Protein AF-0000000079724036 (afdb_homodimer)

Structure (mmCIF, N/CA/C/O backbone):
data_AF-0000000079724036-model_v1
#
loop_
_entity.id
_entity.type
_entity.pdbx_description
1 polymer 'DinB family protein'
#
loop_
_atom_site.group_PDB
_atom_site.id
_atom_site.type_symbol
_atom_site.label_atom_id
_atom_site.label_alt_id
_atom_site.label_comp_id
_atom_site.label_asym_id
_atom_site.label_entity_id
_atom_site.label_seq_id
_atom_site.pdbx_PDB_ins_code
_atom_site.Cartn_x
_atom_site.Cartn_y
_atom_site.Cartn_z
_atom_site.occupancy
_atom_site.B_iso_or_equiv
_atom_site.auth_seq_id
_atom_site.auth_comp_id
_atom_site.auth_asym_id
_atom_site.auth_atom_id
_atom_site.pdbx_PDB_model_num
ATOM 1 N N . MET A 1 1 ? 8.195 -5.77 -20.641 1 66 1 MET A N 1
ATOM 2 C CA . MET A 1 1 ? 6.816 -5.941 -20.188 1 66 1 MET A CA 1
ATOM 3 C C . MET A 1 1 ? 6.211 -4.605 -19.766 1 66 1 MET A C 1
ATOM 5 O O . MET A 1 1 ? 6.934 -3.691 -19.375 1 66 1 MET A O 1
ATOM 9 N N . LYS A 1 2 ? 4.926 -4.297 -20.031 1 85.06 2 LYS A N 1
ATOM 10 C CA . LYS A 1 2 ? 4.258 -3.008 -19.859 1 85.06 2 LYS A CA 1
ATOM 11 C C . LYS A 1 2 ? 4.246 -2.594 -18.391 1 85.06 2 LYS A C 1
ATOM 13 O O . LYS A 1 2 ? 4.391 -1.411 -18.062 1 85.06 2 LYS A O 1
ATOM 18 N N . ILE A 1 3 ? 4.371 -3.619 -17.453 1 92.06 3 ILE A N 1
ATOM 19 C CA . ILE A 1 3 ? 4.32 -3.268 -16.031 1 92.06 3 ILE A CA 1
ATOM 20 C C . ILE A 1 3 ? 5.656 -2.668 -15.602 1 92.06 3 ILE A C 1
ATOM 22 O O . ILE A 1 3 ? 5.691 -1.707 -14.828 1 92.06 3 ILE A O 1
ATOM 26 N N . ASN A 1 4 ? 6.766 -3.236 -16.141 1 94.56 4 ASN A N 1
ATOM 27 C CA . ASN A 1 4 ? 8.078 -2.666 -15.859 1 94.56 4 ASN A CA 1
ATOM 28 C C . ASN A 1 4 ? 8.141 -1.188 -16.234 1 94.56 4 ASN A C 1
ATOM 30 O O . ASN A 1 4 ? 8.695 -0.375 -15.5 1 94.56 4 ASN A O 1
ATOM 34 N N . HIS A 1 5 ? 7.531 -0.938 -17.281 1 92.94 5 HIS A N 1
ATOM 35 C CA . HIS A 1 5 ? 7.555 0.434 -17.781 1 92.94 5 HIS A CA 1
ATOM 36 C C . HIS A 1 5 ? 6.793 1.371 -16.859 1 92.94 5 HIS A C 1
ATOM 38 O O . HIS A 1 5 ? 7.18 2.529 -16.672 1 92.94 5 HIS A O 1
ATOM 44 N N . GLN A 1 6 ? 5.699 0.901 -16.281 1 93.44 6 GLN A N 1
ATOM 45 C CA . GLN A 1 6 ? 4.941 1.717 -15.336 1 93.44 6 GLN A CA 1
ATOM 46 C C . GLN A 1 6 ? 5.762 2.002 -14.078 1 93.44 6 GLN A C 1
ATOM 48 O O . GLN A 1 6 ? 5.746 3.123 -13.562 1 93.44 6 GLN A O 1
ATOM 53 N N . ILE A 1 7 ? 6.488 0.993 -13.594 1 96.06 7 ILE A N 1
ATOM 54 C CA . ILE A 1 7 ? 7.332 1.174 -12.414 1 96.06 7 ILE A CA 1
ATOM 55 C C . ILE A 1 7 ? 8.453 2.166 -12.727 1 96.06 7 ILE A C 1
ATOM 57 O O . ILE A 1 7 ? 8.727 3.072 -11.938 1 96.06 7 ILE A O 1
ATOM 61 N N . ILE A 1 8 ? 9.031 2.037 -13.891 1 96.88 8 ILE A N 1
ATOM 62 C CA . ILE A 1 8 ? 10.117 2.912 -14.32 1 96.88 8 ILE A CA 1
ATOM 63 C C . ILE A 1 8 ? 9.617 4.352 -14.422 1 96.88 8 ILE A C 1
ATOM 65 O O . ILE A 1 8 ? 10.297 5.285 -13.984 1 96.88 8 ILE A O 1
ATOM 69 N N . SER A 1 9 ? 8.422 4.527 -14.977 1 94.25 9 SER A N 1
ATOM 70 C CA . SER A 1 9 ? 7.836 5.859 -15.07 1 94.25 9 SER A CA 1
ATOM 71 C C . SER A 1 9 ? 7.668 6.488 -13.695 1 94.25 9 SER A C 1
ATOM 73 O O . SER A 1 9 ? 7.965 7.672 -13.5 1 94.25 9 SER A O 1
ATOM 75 N N . GLN A 1 10 ? 7.199 5.688 -12.742 1 93.88 10 GLN A N 1
ATOM 76 C CA . GLN A 1 10 ? 7.035 6.176 -11.383 1 93.88 10 GLN A CA 1
ATOM 77 C C . GLN A 1 10 ? 8.383 6.527 -10.758 1 93.88 10 GLN A C 1
ATOM 79 O O . GLN A 1 10 ? 8.508 7.527 -10.047 1 93.88 10 GLN A O 1
ATOM 84 N N . LEU A 1 11 ? 9.406 5.715 -11.039 1 96.81 11 LEU A N 1
ATOM 85 C CA . LEU A 1 11 ? 10.75 5.98 -10.531 1 96.81 11 LEU A CA 1
ATOM 86 C C . LEU A 1 11 ? 11.297 7.285 -11.094 1 96.81 11 LEU A C 1
ATOM 88 O O . LEU A 1 11 ? 11.93 8.062 -10.375 1 96.81 11 LEU A O 1
ATOM 92 N N . ARG A 1 12 ? 11.047 7.535 -12.289 1 95.75 12 ARG A N 1
ATOM 93 C CA . ARG A 1 12 ? 11.523 8.758 -12.938 1 95.75 12 ARG A CA 1
ATOM 94 C C . ARG A 1 12 ? 10.867 9.992 -12.32 1 95.75 12 ARG A C 1
ATOM 96 O O . ARG A 1 12 ? 11.539 10.984 -12.055 1 95.75 12 ARG A O 1
ATOM 103 N N . VAL A 1 13 ? 9.547 9.906 -12.141 1 94.44 13 VAL A N 1
ATOM 104 C CA . VAL A 1 13 ? 8.828 11.008 -11.5 1 94.44 13 VAL A CA 1
ATOM 105 C C . VAL A 1 13 ? 9.391 11.242 -10.102 1 94.44 13 VAL A C 1
ATOM 107 O O . VAL A 1 13 ? 9.656 12.391 -9.719 1 94.44 13 VAL A O 1
ATOM 110 N N . LEU A 1 14 ? 9.617 10.148 -9.375 1 96 14 LEU A N 1
ATOM 111 C CA . LEU A 1 14 ? 10.195 10.25 -8.039 1 96 14 LEU A CA 1
ATOM 112 C C . LEU A 1 14 ? 11.578 10.891 -8.094 1 96 14 LEU A C 1
ATOM 114 O O . LEU A 1 14 ? 11.898 11.75 -7.266 1 96 14 LEU A O 1
ATOM 118 N N 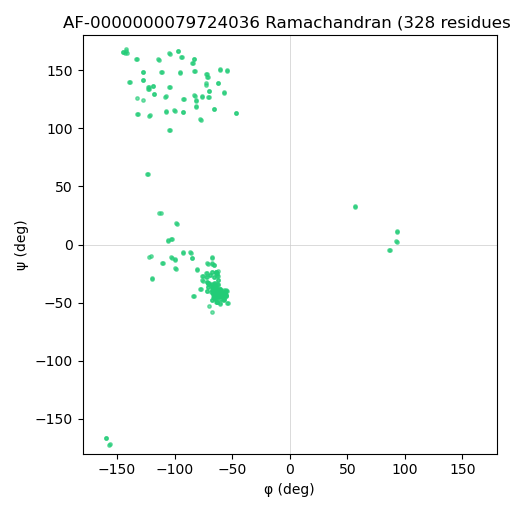. GLY A 1 15 ? 12.391 10.453 -9.062 1 96.31 15 GLY A N 1
ATOM 119 C CA . GLY A 1 15 ? 13.703 11.047 -9.242 1 96.31 15 GLY A CA 1
ATOM 120 C C . GLY A 1 15 ? 13.656 12.547 -9.461 1 96.31 15 GLY A C 1
ATOM 121 O O . GLY A 1 15 ? 14.477 13.281 -8.906 1 96.31 15 GLY A O 1
ATOM 122 N N . THR A 1 16 ? 12.734 13.016 -10.234 1 95 16 THR A N 1
ATOM 123 C CA . THR A 1 16 ? 12.57 14.438 -10.508 1 95 16 THR A CA 1
ATOM 124 C C . THR A 1 16 ? 12.195 15.195 -9.234 1 95 16 THR A C 1
ATOM 126 O O . THR A 1 16 ? 12.742 16.266 -8.945 1 95 16 THR A O 1
ATOM 129 N N . ILE A 1 17 ? 11.32 14.656 -8.516 1 94.44 17 ILE A N 1
ATOM 130 C CA . ILE A 1 17 ? 10.875 15.273 -7.27 1 94.44 17 ILE A CA 1
ATOM 131 C C . ILE A 1 17 ? 12.039 15.352 -6.285 1 94.44 17 ILE A C 1
ATOM 133 O O . ILE A 1 17 ? 12.266 16.391 -5.664 1 94.44 17 ILE A O 1
ATOM 137 N N . LEU A 1 18 ? 12.789 14.258 -6.176 1 96.25 18 LEU A N 1
ATOM 138 C CA . LEU A 1 18 ? 13.93 14.219 -5.258 1 96.25 18 LEU A CA 1
ATOM 139 C C . LEU A 1 18 ? 14.977 15.25 -5.656 1 96.25 18 LEU A C 1
ATOM 141 O O . LEU A 1 18 ? 15.68 15.789 -4.797 1 96.25 18 LEU A O 1
ATOM 145 N N . GLY A 1 19 ? 15.047 15.5 -6.914 1 95.62 19 GLY A N 1
ATOM 146 C CA . GLY A 1 19 ? 16 16.484 -7.406 1 95.62 19 GLY A CA 1
ATOM 147 C C . GLY A 1 19 ? 15.695 17.891 -6.938 1 95.62 19 GLY A C 1
ATOM 148 O O . GLY A 1 19 ? 16.562 18.766 -6.977 1 95.62 19 GLY A O 1
ATOM 149 N N . GLU A 1 20 ? 14.477 18.141 -6.48 1 95 20 GLU A N 1
ATOM 150 C CA . GLU A 1 20 ? 14.047 19.453 -6.02 1 95 20 GLU A CA 1
ATOM 151 C C . GLU A 1 20 ? 14.258 19.609 -4.516 1 95 20 GLU A C 1
ATOM 153 O O . GLU A 1 20 ? 14.094 20.703 -3.969 1 95 20 GLU A O 1
ATOM 158 N N . LEU A 1 21 ? 14.641 18.547 -3.84 1 95.81 21 LEU A N 1
ATOM 159 C CA . LEU A 1 21 ? 14.766 18.547 -2.387 1 95.81 21 LEU A CA 1
ATOM 160 C C . LEU A 1 21 ? 16.203 18.828 -1.967 1 95.81 21 LEU A C 1
ATOM 162 O O . LEU A 1 21 ? 17.141 18.422 -2.664 1 95.81 21 LEU A O 1
ATOM 166 N N . LYS A 1 22 ? 16.328 19.484 -0.836 1 96.31 22 LYS A N 1
ATOM 167 C CA . LYS A 1 22 ? 17.609 19.531 -0.141 1 96.31 22 LYS A CA 1
ATOM 168 C C . LYS A 1 22 ? 17.812 18.297 0.726 1 96.31 22 LYS A C 1
ATOM 170 O O . LYS A 1 22 ? 16.844 17.625 1.104 1 96.31 22 LYS A O 1
ATOM 175 N N . GLU A 1 23 ? 19.047 17.984 0.997 1 97.31 23 GLU A N 1
ATOM 176 C CA . GLU A 1 23 ? 19.391 16.797 1.783 1 97.31 23 GLU A CA 1
ATOM 177 C C . GLU A 1 23 ? 18.672 16.812 3.129 1 97.31 23 GLU A C 1
ATOM 179 O O . GLU A 1 23 ? 18.172 15.773 3.58 1 97.31 23 GLU A O 1
ATOM 184 N N . GLU A 1 24 ? 18.578 18 3.762 1 96.44 24 GLU A N 1
ATOM 185 C CA . GLU A 1 24 ? 17.938 18.125 5.066 1 96.44 24 GLU A CA 1
ATOM 186 C C . GLU A 1 24 ? 16.453 17.766 4.992 1 96.44 24 GLU A C 1
ATOM 188 O O . GLU A 1 24 ? 15.898 17.172 5.922 1 96.44 24 GLU A O 1
ATOM 193 N N . GLU A 1 25 ? 15.812 18.078 3.885 1 95.5 25 GLU A N 1
ATOM 194 C CA . GLU A 1 25 ? 14.391 17.797 3.682 1 95.5 25 GLU A CA 1
ATOM 195 C C . GLU A 1 25 ? 14.156 16.312 3.402 1 95.5 25 GLU A C 1
ATOM 197 O O . GLU A 1 25 ? 13.117 15.766 3.789 1 95.5 25 GLU A O 1
ATOM 202 N N . PHE A 1 26 ? 15.141 15.742 2.785 1 97.31 26 PHE A N 1
ATOM 203 C CA . PHE A 1 26 ? 15.086 14.328 2.436 1 97.31 26 PHE A CA 1
ATOM 204 C C . PHE A 1 26 ? 15.195 13.453 3.682 1 97.31 26 PHE A C 1
ATOM 206 O O . PHE A 1 26 ? 14.492 12.453 3.807 1 97.31 26 PHE A O 1
ATOM 213 N N . VAL A 1 27 ? 16 13.883 4.641 1 97.38 27 VAL A N 1
ATOM 214 C CA . VAL A 1 27 ? 16.328 13.008 5.766 1 97.38 27 VAL A CA 1
ATOM 215 C C . VAL A 1 27 ? 15.477 13.375 6.973 1 97.38 27 VAL A C 1
ATOM 217 O O . VAL A 1 27 ? 15.406 12.617 7.941 1 97.38 27 VAL A O 1
ATOM 220 N N . GLU A 1 28 ? 14.828 14.5 6.922 1 95.06 28 GLU A N 1
ATOM 221 C CA . GLU A 1 28 ? 14.086 14.992 8.078 1 95.06 28 GLU A CA 1
ATOM 222 C C . GLU A 1 28 ? 12.844 14.148 8.344 1 95.06 28 GLU A C 1
ATOM 224 O O . GLU A 1 28 ? 12.055 13.898 7.43 1 95.06 28 GLU A O 1
ATOM 229 N N . LYS A 1 29 ? 12.719 13.68 9.578 1 92.81 29 LYS A N 1
ATOM 230 C CA . LYS A 1 29 ? 11.5 12.992 10 1 92.81 29 LYS A CA 1
ATOM 231 C C . LYS A 1 29 ? 10.344 13.977 10.156 1 92.81 29 LYS A C 1
ATOM 233 O O 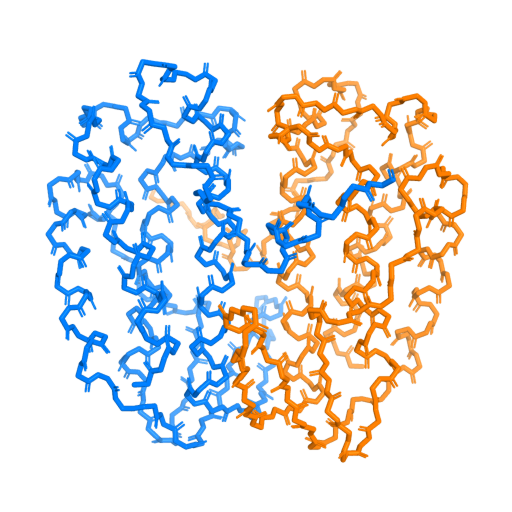. LYS A 1 29 ? 10.547 15.125 10.562 1 92.81 29 LYS A O 1
ATOM 238 N N . ASP A 1 30 ? 9.156 13.445 9.844 1 88.06 30 ASP A N 1
ATOM 239 C CA . ASP A 1 30 ? 8 14.344 9.844 1 88.06 30 ASP A CA 1
ATOM 240 C C . ASP A 1 30 ? 6.777 13.656 10.445 1 88.06 30 ASP A C 1
ATOM 242 O O . ASP A 1 30 ? 6.52 12.484 10.172 1 88.06 30 ASP A O 1
ATOM 246 N N . SER A 1 31 ? 6.023 14.422 11.227 1 80.38 31 SER A N 1
ATOM 247 C CA . SER A 1 31 ? 4.809 13.906 11.844 1 80.38 31 SER A CA 1
ATOM 248 C C . SER A 1 31 ? 3.75 13.578 10.797 1 80.38 31 SER A C 1
ATOM 250 O O . SER A 1 31 ? 2.943 12.672 10.977 1 80.38 31 SER A O 1
ATOM 252 N N . LEU A 1 32 ? 3.791 14.297 9.656 1 84 32 LEU A N 1
ATOM 253 C CA . LEU A 1 32 ? 2.867 14.047 8.555 1 84 32 LEU A CA 1
ATOM 254 C C . LEU A 1 32 ? 3.137 12.688 7.922 1 84 32 LEU A C 1
ATOM 256 O O . LEU A 1 32 ? 2.301 12.164 7.18 1 84 32 LEU A O 1
ATOM 260 N N . LEU A 1 33 ? 4.348 12.125 8.227 1 86 33 LEU A N 1
ATOM 261 C CA . LEU A 1 33 ? 4.719 10.797 7.75 1 86 33 LEU A CA 1
ATOM 262 C C . LEU A 1 33 ? 4.836 9.82 8.914 1 86 33 LEU A C 1
ATOM 264 O O . LEU A 1 33 ? 5.668 8.906 8.883 1 86 33 LEU A O 1
ATOM 268 N N . CYS A 1 34 ? 4.094 10.148 9.93 1 78.62 34 CYS A N 1
ATOM 269 C CA . CYS A 1 34 ? 4.039 9.305 11.125 1 78.62 34 CYS A CA 1
ATOM 270 C C . CYS A 1 34 ? 5.434 9.094 11.703 1 78.62 34 CYS A C 1
ATOM 272 O O . CYS A 1 34 ? 5.773 7.988 12.133 1 78.62 34 CYS A O 1
ATOM 274 N N . GLY A 1 35 ? 6.25 10.086 11.562 1 83.31 35 GLY A N 1
ATOM 275 C CA . GLY A 1 35 ? 7.574 10.047 12.164 1 83.31 35 GLY A CA 1
ATOM 276 C C . GLY A 1 35 ? 8.641 9.5 11.227 1 83.31 35 GLY A C 1
ATOM 277 O O . GLY A 1 35 ? 9.781 9.305 11.633 1 83.31 35 GLY A O 1
ATOM 278 N N . SER A 1 36 ? 8.258 9.211 10.047 1 90.62 36 SER A N 1
ATOM 279 C CA . SER A 1 36 ? 9.234 8.781 9.055 1 90.62 36 SER A CA 1
ATOM 280 C C . SER A 1 36 ? 9.672 9.938 8.164 1 90.62 36 SER A C 1
ATOM 282 O O . SER A 1 36 ? 9.102 11.031 8.227 1 90.62 36 SER A O 1
ATOM 284 N N . SER A 1 37 ? 10.727 9.742 7.434 1 95.12 37 SER A N 1
ATOM 285 C CA . SER A 1 37 ? 11.203 10.734 6.473 1 95.12 37 SER A CA 1
ATOM 286 C C . SER A 1 37 ? 10.867 10.328 5.043 1 95.12 37 SER A C 1
ATOM 288 O O . SER A 1 37 ? 10.484 9.18 4.793 1 95.12 37 SER A O 1
ATOM 290 N N . ILE A 1 38 ? 10.953 11.273 4.188 1 96.5 38 ILE A N 1
ATOM 291 C CA . ILE A 1 38 ? 10.82 10.969 2.768 1 96.5 38 ILE A CA 1
ATOM 292 C C . ILE A 1 38 ? 11.859 9.922 2.365 1 96.5 38 ILE A C 1
ATOM 294 O O . ILE A 1 38 ? 11.539 8.969 1.645 1 96.5 38 ILE A O 1
ATOM 298 N N . GLY A 1 39 ? 13.086 10.094 2.877 1 97.81 39 GLY A N 1
ATOM 299 C CA . GLY A 1 39 ? 14.148 9.141 2.609 1 97.81 39 GLY A CA 1
ATOM 300 C C . GLY A 1 39 ? 13.797 7.719 3.006 1 97.81 39 GLY A C 1
ATOM 301 O O . GLY A 1 39 ? 14.109 6.77 2.283 1 97.81 39 GLY A O 1
ATOM 302 N N . GLN A 1 40 ? 13.172 7.555 4.113 1 96.5 40 GLN A N 1
ATOM 303 C CA . GLN A 1 40 ? 12.789 6.223 4.574 1 96.5 40 GLN A CA 1
ATOM 304 C C . GLN A 1 40 ? 11.781 5.578 3.621 1 96.5 40 GLN A C 1
ATOM 306 O O . GLN A 1 40 ? 11.859 4.375 3.357 1 96.5 40 GLN A O 1
ATOM 311 N N . HIS A 1 41 ? 10.852 6.312 3.117 1 96.12 41 HIS A N 1
ATOM 312 C CA . HIS A 1 41 ? 9.883 5.793 2.152 1 96.12 41 HIS A CA 1
ATOM 313 C C . HIS A 1 41 ? 10.555 5.449 0.83 1 96.12 41 HIS A C 1
ATOM 315 O O . HIS A 1 41 ? 10.211 4.449 0.195 1 96.12 41 HIS A O 1
ATOM 321 N N . VAL A 1 42 ? 11.5 6.289 0.423 1 97.88 42 VAL A N 1
ATOM 322 C CA . VAL A 1 42 ? 12.25 6.027 -0.797 1 97.88 42 VAL A CA 1
ATOM 323 C C . VAL A 1 42 ? 13.062 4.742 -0.638 1 97.88 42 VAL A C 1
ATOM 325 O O . VAL A 1 42 ? 13.016 3.861 -1.5 1 97.88 42 VAL A O 1
ATOM 328 N N . ARG A 1 43 ? 13.773 4.641 0.445 1 97.88 43 ARG A N 1
ATOM 329 C CA . ARG A 1 43 ? 14.539 3.428 0.719 1 97.88 43 ARG A CA 1
ATOM 330 C C . ARG A 1 43 ? 13.648 2.193 0.661 1 97.88 43 ARG A C 1
ATOM 332 O O . ARG A 1 43 ? 13.984 1.203 0.009 1 97.88 43 ARG A O 1
ATOM 339 N N . HIS A 1 44 ? 12.523 2.27 1.393 1 95.94 44 HIS A N 1
ATOM 340 C CA . HIS A 1 44 ? 11.586 1.153 1.459 1 95.94 44 HIS A CA 1
ATOM 341 C C . HIS A 1 44 ? 11.141 0.726 0.066 1 95.94 44 HIS A C 1
ATOM 343 O O . HIS A 1 44 ? 11.109 -0.469 -0.241 1 95.94 44 HIS A O 1
ATOM 349 N N . THR A 1 45 ? 10.836 1.684 -0.75 1 96.88 45 THR A N 1
ATOM 350 C CA . THR A 1 45 ? 10.391 1.435 -2.117 1 96.88 45 THR A CA 1
ATOM 351 C C . THR A 1 45 ? 11.492 0.752 -2.926 1 96.88 45 THR A C 1
ATOM 353 O O . THR A 1 45 ? 11.25 -0.275 -3.564 1 96.88 45 THR A O 1
ATOM 356 N N . LEU A 1 46 ? 12.672 1.283 -2.887 1 98.12 46 LEU A N 1
ATOM 357 C CA . LEU A 1 46 ? 13.789 0.766 -3.672 1 98.12 46 LEU A CA 1
ATOM 358 C C . LEU A 1 46 ? 14.188 -0.625 -3.193 1 98.12 46 LEU A C 1
ATOM 360 O O . LEU A 1 46 ? 14.523 -1.493 -4.004 1 98.12 46 LEU A O 1
ATOM 364 N N . GLU A 1 47 ? 14.125 -0.835 -1.937 1 97.75 47 GLU A N 1
ATOM 365 C CA . GLU A 1 47 ? 14.492 -2.131 -1.371 1 97.75 47 GLU A CA 1
ATOM 366 C C . GLU A 1 47 ? 13.539 -3.227 -1.843 1 97.75 47 GLU A C 1
ATOM 368 O O . GLU A 1 47 ? 13.969 -4.355 -2.104 1 97.75 47 GLU A O 1
ATOM 373 N N . PHE A 1 48 ? 12.289 -2.924 -1.923 1 97.62 48 PHE A N 1
ATOM 374 C CA . PHE A 1 48 ? 11.32 -3.908 -2.398 1 97.62 48 PHE A CA 1
ATOM 375 C C . PHE A 1 48 ? 11.602 -4.281 -3.85 1 97.62 48 PHE A C 1
ATOM 377 O O . PHE A 1 48 ? 11.578 -5.461 -4.207 1 97.62 48 PHE A O 1
ATOM 384 N N . ILE A 1 49 ? 11.891 -3.254 -4.648 1 97.56 49 ILE A N 1
ATOM 385 C CA . ILE A 1 49 ? 12.172 -3.51 -6.055 1 97.56 49 ILE A CA 1
ATOM 386 C C . ILE A 1 49 ? 13.438 -4.355 -6.18 1 97.56 49 ILE A C 1
ATOM 388 O O . ILE A 1 49 ? 13.477 -5.324 -6.938 1 97.56 49 ILE A O 1
ATOM 392 N N . GLU A 1 50 ? 14.422 -3.998 -5.426 1 96.5 50 GLU A N 1
ATOM 393 C CA . GLU A 1 50 ? 15.688 -4.73 -5.445 1 96.5 50 GLU A CA 1
ATOM 394 C C . GLU A 1 50 ? 15.484 -6.188 -5.031 1 96.5 50 GLU A C 1
ATOM 396 O O . GLU A 1 50 ? 16.062 -7.094 -5.625 1 96.5 50 GLU A O 1
ATOM 401 N N . CYS A 1 51 ? 14.703 -6.383 -4 1 96.12 51 CYS A N 1
ATOM 402 C CA . CYS A 1 51 ? 14.398 -7.73 -3.543 1 96.12 51 CYS A CA 1
ATOM 403 C C . CYS A 1 51 ? 13.805 -8.57 -4.668 1 96.12 51 CYS A C 1
ATOM 405 O O . CYS A 1 51 ? 14.203 -9.719 -4.871 1 96.12 51 CYS A O 1
ATOM 407 N N . LEU A 1 52 ? 12.898 -8.008 -5.422 1 96.56 52 LEU A N 1
ATOM 408 C CA . LEU A 1 52 ? 12.234 -8.711 -6.52 1 96.56 52 LEU A CA 1
ATOM 409 C C . LEU A 1 52 ? 13.219 -9.016 -7.645 1 96.56 52 LEU A C 1
ATOM 411 O O . LEU A 1 52 ? 13.297 -10.148 -8.117 1 96.56 52 LEU A O 1
ATOM 415 N N . ILE A 1 53 ? 13.969 -8.039 -8.016 1 95.44 53 ILE A N 1
ATOM 416 C CA . ILE A 1 53 ? 14.891 -8.164 -9.133 1 95.44 53 ILE A CA 1
ATOM 417 C C . ILE A 1 53 ? 15.93 -9.242 -8.828 1 95.44 53 ILE A C 1
ATOM 419 O O . ILE A 1 53 ? 16.359 -9.977 -9.719 1 95.44 53 ILE A O 1
ATOM 423 N N . ASN A 1 54 ? 16.281 -9.328 -7.598 1 93.25 54 ASN A N 1
ATOM 424 C CA . ASN A 1 54 ? 17.328 -10.266 -7.211 1 93.25 54 ASN A CA 1
ATOM 425 C C . ASN A 1 54 ? 16.781 -11.656 -6.953 1 93.25 54 ASN A C 1
ATOM 427 O O . ASN A 1 54 ? 17.531 -12.609 -6.742 1 93.25 54 ASN A O 1
ATOM 431 N N . SER A 1 55 ? 15.484 -11.758 -6.973 1 92.12 55 SER A N 1
ATOM 432 C CA . SER A 1 55 ? 14.875 -13.062 -6.734 1 92.12 55 SER A CA 1
ATOM 433 C C . SER A 1 55 ? 15.062 -13.984 -7.93 1 92.12 55 SER A C 1
ATOM 435 O O . SER A 1 55 ? 14.984 -13.547 -9.078 1 92.12 55 SER A O 1
ATOM 437 N N . LYS A 1 56 ? 15.367 -15.242 -7.699 1 87.81 56 LYS A N 1
ATOM 438 C CA . LYS A 1 56 ? 15.594 -16.219 -8.758 1 87.81 56 LYS A CA 1
ATOM 439 C C . LYS A 1 56 ? 14.523 -17.312 -8.742 1 87.81 56 LYS A C 1
ATOM 441 O O . LYS A 1 56 ? 13.867 -17.516 -7.723 1 87.81 56 LYS A O 1
ATOM 446 N N . GLU A 1 57 ? 14.461 -17.891 -9.859 1 86.5 57 GLU A N 1
ATOM 447 C CA . GLU A 1 57 ? 13.5 -18.984 -9.977 1 86.5 57 GLU A CA 1
ATOM 448 C C . GLU A 1 57 ? 13.742 -20.062 -8.938 1 86.5 57 GLU A C 1
ATOM 450 O O . GLU A 1 57 ? 14.891 -20.453 -8.703 1 86.5 57 GLU A O 1
ATOM 455 N N . GLY A 1 58 ? 12.664 -20.422 -8.281 1 85.75 58 GLY A N 1
ATOM 456 C CA . GLY A 1 58 ? 12.734 -21.5 -7.312 1 85.75 58 GLY A CA 1
ATOM 457 C C . GLY A 1 58 ? 13.141 -21.031 -5.93 1 85.75 58 GLY A C 1
ATOM 458 O O . GLY A 1 58 ? 13.141 -21.812 -4.977 1 85.75 58 GLY A O 1
ATOM 459 N N . GLU A 1 59 ? 13.477 -19.703 -5.797 1 89.31 59 GLU A N 1
ATOM 460 C CA . GLU A 1 59 ? 13.891 -19.172 -4.5 1 89.31 59 GLU A CA 1
ATOM 461 C C . GLU A 1 59 ? 12.711 -18.578 -3.734 1 89.31 59 GLU A C 1
ATOM 463 O O . GLU A 1 59 ? 11.609 -18.469 -4.273 1 89.31 59 GLU A O 1
ATOM 468 N N . ILE A 1 60 ? 12.961 -18.469 -2.52 1 94.94 60 ILE A N 1
ATOM 469 C CA . ILE A 1 60 ? 11.961 -17.844 -1.657 1 94.94 60 ILE A CA 1
ATOM 470 C C . ILE A 1 60 ? 12.242 -16.359 -1.528 1 94.94 60 ILE A C 1
ATOM 472 O O . ILE A 1 60 ? 13.297 -15.953 -1.036 1 94.94 60 ILE A O 1
ATOM 476 N N . LEU A 1 61 ? 11.328 -15.625 -2.057 1 96 61 LEU A N 1
ATOM 477 C CA . LEU A 1 61 ? 11.359 -14.164 -1.953 1 96 61 LEU A CA 1
ATOM 478 C C . LEU A 1 61 ? 10.766 -13.703 -0.625 1 96 61 LEU A C 1
ATOM 480 O O . LEU A 1 61 ? 9.719 -14.203 -0.204 1 96 61 LEU A O 1
ATOM 484 N N . SER A 1 62 ? 11.477 -12.891 0.079 1 95.81 62 SER A N 1
ATOM 485 C CA . SER A 1 62 ? 10.938 -12.297 1.301 1 95.81 62 SER A CA 1
ATOM 486 C C . SER A 1 62 ? 11.188 -10.797 1.343 1 95.81 62 SER A C 1
ATOM 488 O O . SER A 1 62 ? 12.32 -10.352 1.509 1 95.81 62 SER A O 1
ATOM 490 N N . TYR A 1 63 ? 10.102 -10.031 1.253 1 95.88 63 TYR A N 1
ATOM 491 C CA . TYR A 1 63 ? 10.227 -8.586 1.381 1 95.88 63 TYR A CA 1
ATOM 492 C C . TYR A 1 63 ? 10.516 -8.188 2.824 1 95.88 63 TYR A C 1
ATOM 494 O O . TYR A 1 63 ? 11.125 -7.145 3.076 1 95.88 63 TYR A O 1
ATOM 502 N N . ASP A 1 64 ? 10.133 -9.031 3.725 1 91.94 64 ASP A N 1
ATOM 503 C CA . ASP A 1 64 ? 10.328 -8.781 5.148 1 91.94 64 ASP A CA 1
ATOM 504 C C . ASP A 1 64 ? 11.805 -8.914 5.531 1 91.94 64 ASP A C 1
ATOM 506 O O . ASP A 1 64 ? 12.289 -8.203 6.41 1 91.94 64 ASP A O 1
ATOM 510 N N . ASP A 1 65 ? 12.461 -9.773 4.844 1 89.56 65 ASP A N 1
ATOM 511 C CA . ASP A 1 65 ? 13.859 -10.055 5.145 1 89.56 65 ASP A CA 1
ATOM 512 C C . ASP A 1 65 ? 14.789 -9.273 4.211 1 89.56 65 ASP A C 1
ATOM 514 O O . ASP A 1 65 ? 15.969 -9.617 4.074 1 89.56 65 ASP A O 1
ATOM 518 N N . ARG A 1 66 ? 14.273 -8.336 3.643 1 89.19 66 ARG A N 1
ATOM 519 C CA . ARG A 1 66 ? 15.086 -7.578 2.697 1 89.19 66 ARG A CA 1
ATOM 520 C C . ARG A 1 66 ? 16.297 -6.957 3.387 1 89.19 66 ARG A C 1
ATOM 522 O O . ARG A 1 66 ? 16.25 -6.637 4.574 1 89.19 66 ARG A O 1
ATOM 529 N N . LYS A 1 67 ? 17.328 -6.812 2.598 1 89.44 67 LYS A N 1
ATOM 530 C CA . LYS A 1 67 ? 18.5 -6.086 3.094 1 89.44 67 LYS A CA 1
ATOM 531 C C . LYS A 1 67 ? 18.203 -4.598 3.242 1 89.44 67 LYS A C 1
ATOM 533 O O . LYS A 1 67 ? 17.6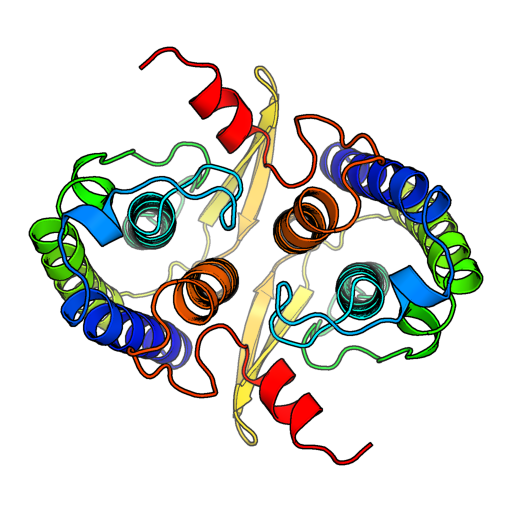41 -3.977 2.334 1 89.44 67 LYS A O 1
ATOM 538 N N . ARG A 1 68 ? 18.562 -4.125 4.352 1 90.62 68 ARG A N 1
ATOM 539 C CA . ARG A 1 68 ? 18.328 -2.703 4.602 1 90.62 68 ARG A CA 1
ATOM 540 C C . ARG A 1 68 ? 19.609 -1.896 4.379 1 90.62 68 ARG A C 1
ATOM 542 O O . ARG A 1 68 ? 20.625 -2.129 5.043 1 90.62 68 ARG A O 1
ATOM 549 N N . ASN A 1 69 ? 19.547 -1.066 3.41 1 95.38 69 ASN A N 1
ATOM 550 C CA . ASN A 1 69 ? 20.641 -0.145 3.117 1 95.38 69 ASN A CA 1
ATOM 551 C C . ASN A 1 69 ? 20.312 1.274 3.578 1 95.38 69 ASN A C 1
ATOM 553 O O . ASN A 1 69 ? 19.75 2.062 2.818 1 95.38 69 ASN A O 1
ATOM 557 N N . LEU A 1 70 ? 20.781 1.667 4.691 1 96 70 LEU A N 1
ATOM 558 C CA . LEU A 1 70 ? 20.391 2.91 5.348 1 96 70 LEU A CA 1
ATOM 559 C C . LEU A 1 70 ? 20.938 4.117 4.598 1 96 70 LEU A C 1
ATOM 561 O O . LEU A 1 70 ? 20.469 5.242 4.793 1 96 70 LEU A O 1
ATOM 565 N N . THR A 1 71 ? 21.922 3.881 3.738 1 97.94 71 THR A N 1
ATOM 566 C CA . THR A 1 71 ? 22.422 4.984 2.926 1 97.94 71 THR A CA 1
ATOM 567 C C . THR A 1 71 ? 21.344 5.496 1.98 1 97.94 71 THR A C 1
ATOM 569 O O . THR A 1 71 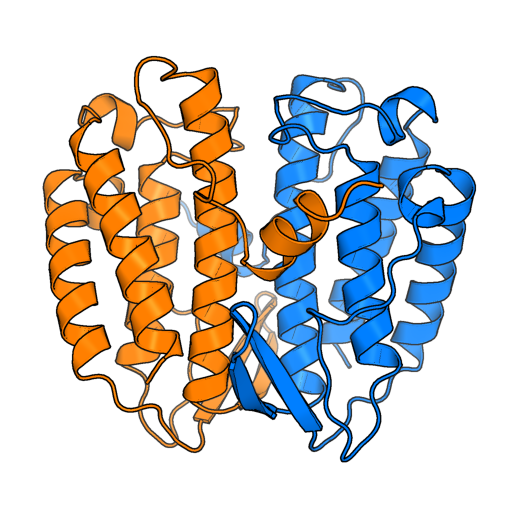? 21.312 6.68 1.648 1 97.94 71 THR A O 1
ATOM 572 N N . LEU A 1 72 ? 20.391 4.723 1.646 1 98.12 72 LEU A N 1
ATOM 573 C CA . LEU A 1 72 ? 19.312 5.078 0.729 1 98.12 72 LEU A CA 1
ATOM 574 C C . LEU A 1 72 ? 18.391 6.113 1.355 1 98.12 72 LEU A C 1
ATOM 576 O O . LEU A 1 72 ? 17.719 6.863 0.643 1 98.12 72 LEU A O 1
ATOM 580 N N . GLU A 1 73 ? 18.328 6.125 2.674 1 97.88 73 GLU A N 1
ATOM 581 C CA . GLU A 1 73 ? 17.422 7.078 3.311 1 97.88 73 GLU A CA 1
ATOM 582 C C . GLU A 1 73 ? 18.188 8.273 3.875 1 97.88 73 GLU A C 1
ATOM 584 O O . GLU A 1 73 ? 17.594 9.289 4.242 1 97.88 73 GLU A O 1
ATOM 589 N N . SER A 1 74 ? 19.547 8.203 3.932 1 97.88 74 SER A N 1
ATOM 590 C CA . SER A 1 74 ? 20.328 9.258 4.578 1 97.88 74 SER A CA 1
ATOM 591 C C . SER A 1 74 ? 21.125 10.062 3.561 1 97.88 74 SER A C 1
ATOM 593 O O . SER A 1 74 ? 21.656 11.125 3.879 1 97.88 74 SER A O 1
ATOM 595 N N . SER A 1 75 ? 21.266 9.547 2.4 1 98.5 75 SER A N 1
ATOM 596 C CA . SER A 1 75 ? 21.984 10.234 1.332 1 98.5 75 SER A CA 1
ATOM 597 C C . SER A 1 75 ? 21.094 10.438 0.111 1 98.5 75 SER A C 1
ATOM 599 O O . SER A 1 75 ? 20.797 9.484 -0.619 1 98.5 75 SER A O 1
ATOM 601 N N . LEU A 1 76 ? 20.766 11.656 -0.122 1 98.38 76 LEU A N 1
ATOM 602 C CA . LEU A 1 76 ? 19.906 12.008 -1.25 1 98.38 76 LEU A CA 1
ATOM 603 C C . LEU A 1 76 ? 20.578 11.648 -2.572 1 98.38 76 LEU A C 1
ATOM 605 O O . LEU A 1 76 ? 19.938 11.078 -3.459 1 98.38 76 LEU A O 1
ATOM 609 N N . SER A 1 77 ? 21.828 11.945 -2.676 1 98.25 77 SER A N 1
ATOM 610 C CA . SER A 1 77 ? 22.562 11.656 -3.906 1 98.25 77 SER A CA 1
ATOM 611 C C . SER A 1 77 ? 22.641 10.156 -4.164 1 98.25 77 SER A C 1
ATOM 613 O O . SER A 1 77 ? 22.453 9.711 -5.297 1 98.25 77 SER A O 1
ATOM 615 N N . PHE A 1 78 ? 22.875 9.414 -3.166 1 98.62 78 PHE A N 1
ATOM 616 C CA . PHE A 1 78 ? 22.953 7.965 -3.307 1 98.62 78 PHE A CA 1
ATOM 617 C C . PHE A 1 78 ? 21.594 7.391 -3.691 1 98.62 78 PHE A C 1
ATOM 619 O O . PHE A 1 78 ? 21.5 6.48 -4.52 1 98.62 78 PHE A O 1
ATOM 626 N N . ALA A 1 79 ? 20.531 7.891 -3.092 1 98.56 79 ALA A N 1
ATOM 627 C CA . ALA A 1 79 ? 19.188 7.445 -3.418 1 98.56 79 ALA A CA 1
ATOM 628 C C . ALA A 1 79 ? 18.859 7.695 -4.887 1 98.56 79 ALA A C 1
ATOM 630 O O . ALA A 1 79 ? 18.344 6.816 -5.574 1 98.56 79 ALA A O 1
ATOM 631 N N . ARG A 1 80 ? 19.234 8.852 -5.336 1 98.19 80 ARG A N 1
ATOM 632 C CA . ARG A 1 80 ? 18.953 9.203 -6.723 1 98.19 80 ARG A CA 1
ATOM 633 C C . ARG A 1 80 ? 19.75 8.336 -7.688 1 98.19 80 ARG A C 1
ATOM 635 O O . ARG A 1 80 ? 19.25 7.914 -8.727 1 98.19 80 ARG A O 1
ATOM 642 N N . GLU A 1 81 ? 20.953 8.102 -7.352 1 98.25 81 GLU A N 1
ATOM 643 C CA . GLU A 1 81 ? 21.781 7.219 -8.164 1 98.25 81 GLU A CA 1
ATOM 644 C C . GLU A 1 81 ? 21.203 5.809 -8.211 1 98.25 81 GLU A C 1
ATOM 646 O O . GLU A 1 81 ? 21.188 5.172 -9.266 1 98.25 81 GLU A O 1
ATOM 651 N N . THR A 1 82 ? 20.781 5.367 -7.082 1 98.31 82 THR A N 1
ATOM 652 C CA . THR A 1 82 ? 20.203 4.031 -6.992 1 98.31 82 THR A CA 1
ATOM 653 C C . THR A 1 82 ? 18.906 3.945 -7.789 1 98.31 82 THR A C 1
ATOM 655 O O . THR A 1 82 ? 18.609 2.912 -8.391 1 98.31 82 THR A O 1
ATOM 658 N 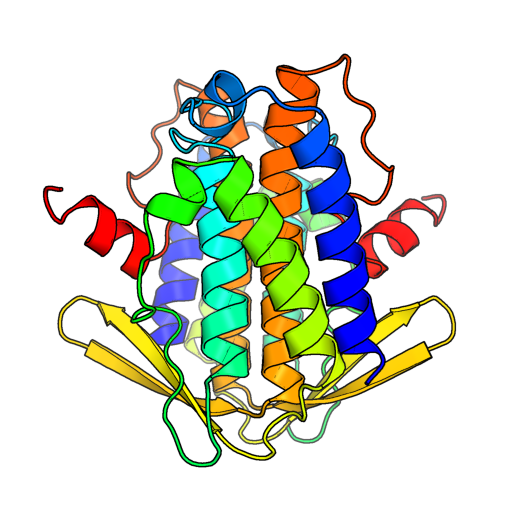N . LEU A 1 83 ? 18.125 5.008 -7.781 1 98.19 83 LEU A N 1
ATOM 659 C CA . LEU A 1 83 ? 16.922 5.07 -8.594 1 98.19 83 LEU A CA 1
ATOM 660 C C . LEU A 1 83 ? 17.234 4.852 -10.07 1 98.19 83 LEU A C 1
ATOM 662 O O . LEU A 1 83 ? 16.562 4.078 -10.742 1 98.19 83 LEU A O 1
ATOM 666 N N . GLU A 1 84 ? 18.281 5.496 -10.492 1 97.31 84 GLU A N 1
ATOM 667 C CA . GLU A 1 84 ? 18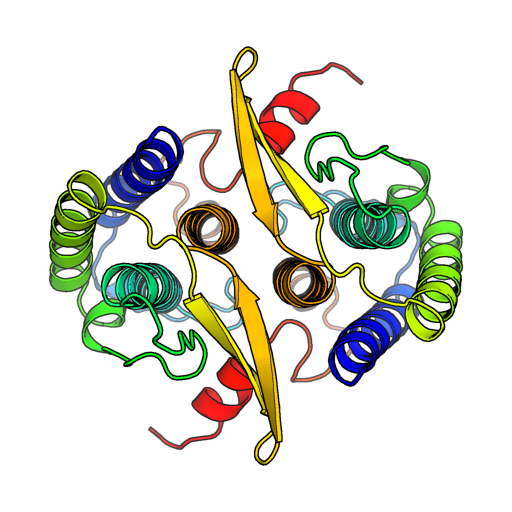.688 5.367 -11.891 1 97.31 84 GLU A CA 1
ATOM 668 C C . GLU A 1 84 ? 19.141 3.947 -12.203 1 97.31 84 GLU A C 1
ATOM 670 O O . GLU A 1 84 ? 18.797 3.398 -13.25 1 97.31 84 GLU A O 1
ATOM 675 N N . LYS A 1 85 ? 19.891 3.449 -11.344 1 98.06 85 LYS A N 1
ATOM 676 C CA . LYS A 1 85 ? 20.344 2.072 -11.516 1 98.06 85 LYS A CA 1
ATOM 677 C C . LYS A 1 85 ? 19.172 1.104 -11.539 1 98.06 85 LYS A C 1
ATOM 679 O O . LYS A 1 85 ? 19.141 0.167 -12.344 1 98.06 85 LYS A O 1
ATOM 684 N N . THR A 1 86 ? 18.234 1.313 -10.641 1 98.19 86 THR A N 1
ATOM 685 C CA . THR A 1 86 ? 17.047 0.467 -10.539 1 98.19 86 THR A CA 1
ATOM 686 C C . THR A 1 86 ? 16.234 0.509 -11.828 1 98.19 86 THR A C 1
ATOM 688 O O . THR A 1 86 ? 15.703 -0.514 -12.273 1 98.19 86 THR A O 1
ATOM 691 N N . GLU A 1 87 ? 16.172 1.716 -12.438 1 97.38 87 GLU A N 1
ATOM 692 C CA . GLU A 1 87 ? 15.492 1.847 -13.727 1 97.38 87 GLU A CA 1
ATOM 693 C C . GLU A 1 87 ? 16.125 0.929 -14.766 1 97.38 87 GLU A C 1
ATOM 695 O O . GLU A 1 87 ? 15.414 0.242 -15.508 1 97.38 87 GLU A O 1
ATOM 700 N N . LEU A 1 88 ? 17.406 0.904 -14.805 1 96.88 88 LEU A N 1
ATOM 701 C CA . LEU A 1 88 ? 18.125 0.082 -15.766 1 96.88 88 LEU A CA 1
ATOM 702 C C . LEU A 1 88 ? 17.922 -1.401 -15.484 1 96.88 88 LEU A C 1
ATOM 704 O O . LEU A 1 88 ? 17.688 -2.186 -16.406 1 96.88 88 LEU A O 1
ATOM 708 N N . ASP A 1 89 ? 17.984 -1.749 -14.258 1 96.88 89 ASP A N 1
ATOM 709 C CA . ASP A 1 89 ? 17.797 -3.141 -13.867 1 96.88 89 ASP A CA 1
ATOM 710 C C . ASP A 1 89 ? 16.391 -3.621 -14.25 1 96.88 89 ASP A C 1
ATOM 712 O O . ASP A 1 89 ? 16.219 -4.758 -14.695 1 96.88 89 ASP A O 1
ATOM 716 N N . LEU A 1 90 ? 15.445 -2.744 -14.086 1 97 90 LEU A N 1
ATOM 717 C CA . LEU A 1 90 ? 14.062 -3.09 -14.391 1 97 90 LEU A CA 1
ATOM 718 C C . LEU A 1 90 ? 13.859 -3.229 -15.898 1 97 90 LEU A C 1
ATOM 720 O O . LEU A 1 90 ? 13.039 -4.035 -16.344 1 97 90 LEU A O 1
ATOM 724 N N . SER A 1 91 ? 14.562 -2.432 -16.656 1 95.38 91 SER A N 1
ATOM 725 C CA . SER A 1 91 ? 14.438 -2.482 -18.109 1 95.38 91 SER A CA 1
ATOM 726 C C . SER A 1 91 ? 14.875 -3.842 -18.656 1 95.38 91 SER A C 1
ATOM 728 O O . SER A 1 91 ? 14.32 -4.32 -19.641 1 95.38 91 SER A O 1
ATOM 730 N N . ASP A 1 92 ? 15.758 -4.543 -17.984 1 93.44 92 ASP A N 1
ATOM 731 C CA . ASP A 1 92 ? 16.312 -5.816 -18.422 1 93.44 92 ASP A CA 1
ATOM 732 C C . ASP A 1 92 ? 15.719 -6.98 -17.625 1 93.44 92 ASP A C 1
ATOM 734 O O . ASP A 1 92 ? 16.109 -8.133 -17.828 1 93.44 92 ASP A O 1
ATOM 738 N N . TYR A 1 93 ? 14.805 -6.629 -16.781 1 94.38 93 TYR A N 1
ATOM 739 C CA . TYR A 1 93 ? 14.305 -7.641 -15.859 1 94.38 93 TYR A CA 1
ATOM 740 C C . TYR A 1 93 ? 13.344 -8.594 -16.562 1 94.38 93 TYR A C 1
ATOM 742 O O . TYR A 1 93 ? 12.422 -8.156 -17.25 1 94.38 93 TYR A O 1
ATOM 750 N N . ILE A 1 94 ? 13.617 -9.867 -16.438 1 93.44 94 ILE A N 1
ATOM 751 C CA . ILE A 1 94 ? 12.734 -10.914 -16.938 1 93.44 94 ILE A CA 1
ATOM 752 C C . ILE A 1 94 ? 12.047 -11.602 -15.758 1 93.44 94 ILE A C 1
ATOM 754 O O . ILE A 1 94 ? 12.695 -12.297 -14.969 1 93.44 94 ILE A O 1
ATOM 758 N N . PRO A 1 95 ? 10.75 -11.438 -15.68 1 93.12 95 PRO A N 1
ATOM 759 C CA . PRO A 1 95 ? 10.039 -12.008 -14.531 1 93.12 95 PRO A CA 1
ATOM 760 C C . PRO A 1 95 ? 10.148 -13.531 -14.469 1 93.12 95 PRO A C 1
ATOM 762 O O . PRO A 1 95 ? 10.023 -14.203 -15.492 1 93.12 95 PRO A O 1
ATOM 765 N N . SER A 1 96 ? 10.344 -13.914 -13.219 1 90.19 96 SER A N 1
ATOM 766 C CA . SER A 1 96 ? 10.391 -15.352 -12.992 1 90.19 96 SER A CA 1
ATOM 767 C C . SER A 1 96 ? 9.008 -15.984 -13.156 1 90.19 96 SER A C 1
ATOM 769 O O . SER A 1 96 ? 8 -15.391 -12.758 1 90.19 96 SER A O 1
ATOM 771 N N . GLY A 1 97 ? 9.023 -17.156 -13.68 1 89.12 97 GLY A N 1
ATOM 772 C CA . GLY A 1 97 ? 7.77 -17.875 -13.82 1 89.12 97 GLY A CA 1
ATOM 773 C C . GLY A 1 97 ? 7.188 -18.328 -12.492 1 89.12 97 GLY A C 1
ATOM 774 O O . GLY A 1 97 ? 6 -18.109 -12.227 1 89.12 97 GLY A O 1
ATOM 775 N N . LYS A 1 98 ? 7.969 -19 -11.719 1 91.81 98 LYS A N 1
ATOM 776 C CA . LYS A 1 98 ? 7.484 -19.5 -10.43 1 91.81 98 LYS A CA 1
ATOM 777 C C . LYS A 1 98 ? 8.469 -19.188 -9.312 1 91.81 98 LYS A C 1
ATOM 779 O O . LYS A 1 98 ? 9.656 -19.531 -9.414 1 91.81 98 LYS A O 1
ATOM 784 N N . ILE A 1 99 ? 7.934 -18.562 -8.336 1 95.12 99 ILE A N 1
ATOM 785 C CA . ILE A 1 99 ? 8.688 -18.344 -7.105 1 95.12 99 ILE A CA 1
ATOM 786 C C . ILE A 1 99 ? 7.758 -18.469 -5.902 1 95.12 99 ILE A C 1
ATOM 788 O O . ILE A 1 99 ? 6.547 -18.641 -6.059 1 95.12 99 ILE A O 1
ATOM 792 N N . ARG A 1 100 ? 8.359 -18.594 -4.816 1 96.94 100 ARG A N 1
ATOM 793 C CA . ARG A 1 100 ? 7.602 -18.609 -3.572 1 96.94 100 ARG A CA 1
ATOM 794 C C . ARG A 1 100 ? 7.883 -17.344 -2.75 1 96.94 100 ARG A C 1
ATOM 796 O O . ARG A 1 100 ? 8.961 -16.766 -2.848 1 96.94 100 ARG A O 1
ATOM 803 N N . ILE A 1 101 ? 6.906 -16.875 -1.99 1 97 101 ILE A N 1
ATOM 804 C CA . ILE A 1 101 ? 7.055 -15.695 -1.158 1 97 101 ILE A CA 1
ATOM 805 C C . ILE A 1 101 ? 6.848 -16.062 0.309 1 97 101 ILE A C 1
ATOM 807 O O . ILE A 1 101 ? 5.961 -16.859 0.637 1 97 101 ILE A O 1
ATOM 811 N N . LYS A 1 102 ? 7.688 -15.539 1.085 1 96.5 102 LYS A N 1
ATOM 812 C CA . LYS A 1 102 ? 7.637 -15.703 2.535 1 96.5 102 LYS A CA 1
ATOM 813 C C . LYS A 1 102 ? 7.199 -14.414 3.223 1 96.5 102 LYS A C 1
ATOM 815 O O . LYS A 1 102 ? 7.723 -13.336 2.928 1 96.5 102 LYS A O 1
ATOM 820 N N . HIS A 1 103 ? 6.191 -14.539 4.059 1 95.06 103 HIS A N 1
ATOM 821 C CA . HIS A 1 103 ? 5.707 -13.43 4.871 1 95.06 103 HIS A CA 1
ATOM 822 C C . HIS A 1 103 ? 5.859 -13.734 6.359 1 95.06 103 HIS A C 1
ATOM 824 O O . HIS A 1 103 ? 5.438 -14.789 6.832 1 95.06 103 HIS A O 1
ATOM 830 N N . ILE A 1 104 ? 6.441 -12.812 7.051 1 91.81 104 ILE A N 1
ATOM 831 C CA . ILE A 1 104 ? 6.641 -12.984 8.484 1 91.81 104 ILE A CA 1
ATOM 832 C C . ILE A 1 104 ? 5.355 -12.625 9.234 1 91.81 104 ILE A C 1
ATOM 834 O O . ILE A 1 104 ? 4.891 -11.484 9.164 1 91.81 104 ILE A O 1
ATOM 838 N N . LEU A 1 105 ? 4.824 -13.594 9.922 1 87.88 105 LEU A N 1
ATOM 839 C CA . LEU A 1 105 ? 3.592 -13.398 10.68 1 87.88 105 LEU A CA 1
ATOM 840 C C . LEU A 1 105 ? 3.879 -12.781 12.039 1 87.88 105 LEU A C 1
ATOM 842 O O . LEU A 1 105 ? 3.146 -11.898 12.492 1 87.88 105 LEU A O 1
ATOM 846 N N . ASN A 1 106 ? 4.801 -13.266 12.617 1 84 106 ASN A N 1
ATOM 847 C CA . ASN A 1 106 ? 5.316 -12.789 13.898 1 84 106 ASN A CA 1
ATOM 848 C C . ASN A 1 106 ? 6.754 -13.258 14.133 1 84 106 ASN A C 1
ATOM 850 O O . ASN A 1 106 ? 7.414 -13.727 13.203 1 84 106 ASN A O 1
ATOM 854 N N . GLU A 1 107 ? 7.242 -13.133 15.328 1 83.31 107 GLU A N 1
ATOM 855 C CA . GLU A 1 107 ? 8.648 -13.391 15.633 1 83.31 107 GLU A CA 1
ATOM 856 C C . GLU A 1 107 ? 9.008 -14.852 15.383 1 83.31 107 GLU A C 1
ATOM 858 O O . GLU A 1 107 ? 10.156 -15.164 15.055 1 83.31 107 GLU A O 1
ATOM 863 N N . THR A 1 108 ? 8.07 -15.758 15.414 1 86.69 108 THR A N 1
ATOM 864 C CA . THR A 1 108 ? 8.422 -17.172 15.398 1 86.69 108 THR A CA 1
ATOM 865 C C . THR A 1 108 ? 7.781 -17.875 14.211 1 86.69 108 THR A C 1
ATOM 867 O O . THR A 1 108 ? 8.109 -19.031 13.914 1 86.69 108 THR A O 1
ATOM 870 N N . GLU A 1 109 ? 6.902 -17.188 13.57 1 91.12 109 GLU A N 1
ATOM 871 C CA . GLU A 1 109 ? 6.133 -17.859 12.539 1 91.12 109 GLU A CA 1
ATOM 872 C C . GLU A 1 109 ? 6.195 -17.109 11.219 1 91.12 109 GLU A C 1
ATOM 874 O O . GLU A 1 109 ? 6.23 -15.875 11.203 1 91.12 109 GLU A O 1
ATOM 879 N N . SER A 1 110 ? 6.262 -17.906 10.141 1 93.38 110 SER A N 1
ATOM 880 C CA . SER A 1 110 ? 6.184 -17.359 8.797 1 93.38 110 SER A CA 1
ATOM 881 C C . SER A 1 110 ? 5.215 -18.156 7.926 1 93.38 110 SER A C 1
ATOM 883 O O . SER A 1 110 ? 4.781 -19.234 8.305 1 93.38 110 SER A O 1
ATOM 885 N N . PHE A 1 111 ? 4.789 -17.516 6.902 1 94.19 111 PHE A N 1
ATOM 886 C CA . PHE A 1 111 ? 3.887 -18.109 5.918 1 94.19 111 PHE A CA 1
ATOM 887 C C . PHE A 1 111 ? 4.496 -18.047 4.523 1 94.19 111 PHE A C 1
ATOM 889 O O . PHE A 1 111 ? 5.113 -17.062 4.148 1 94.19 111 PHE A O 1
ATOM 896 N N . ILE A 1 112 ? 4.391 -19.219 3.83 1 96.31 112 ILE A N 1
ATOM 897 C CA . ILE A 1 112 ? 4.961 -19.281 2.488 1 96.31 112 ILE A CA 1
ATOM 898 C C . ILE A 1 112 ? 3.877 -19.656 1.483 1 96.31 112 ILE A C 1
ATOM 900 O O . ILE A 1 112 ? 3.062 -20.547 1.749 1 96.31 112 ILE A O 1
ATOM 904 N N . THR A 1 113 ? 3.805 -19 0.37 1 96.56 113 THR A N 1
ATOM 905 C CA . THR A 1 113 ? 2.885 -19.344 -0.708 1 96.56 113 THR A CA 1
ATOM 906 C C . THR A 1 113 ? 3.543 -19.125 -2.068 1 96.56 113 THR A C 1
ATOM 908 O O . THR A 1 113 ? 4.59 -18.484 -2.162 1 96.56 113 THR A O 1
ATOM 911 N N . GLU A 1 114 ? 2.91 -19.656 -3.105 1 96.06 114 GLU A N 1
ATOM 912 C CA . GLU A 1 114 ? 3.43 -19.531 -4.465 1 96.06 114 GLU A CA 1
ATOM 913 C C . GLU A 1 114 ? 3.053 -18.188 -5.082 1 96.06 114 GLU A C 1
ATOM 915 O O . GLU A 1 114 ? 2 -17.625 -4.766 1 96.06 114 GLU A O 1
ATOM 920 N N . THR A 1 115 ? 3.9 -17.719 -5.945 1 96.5 115 THR A N 1
ATOM 921 C CA . THR A 1 115 ? 3.676 -16.531 -6.77 1 96.5 115 THR A CA 1
ATOM 922 C C . THR A 1 115 ? 4.539 -16.578 -8.023 1 96.5 115 THR A C 1
ATOM 924 O O . THR A 1 115 ? 5.031 -17.641 -8.414 1 96.5 115 THR A O 1
ATOM 927 N N . ASN A 1 116 ? 4.578 -15.539 -8.781 1 96.12 116 ASN A N 1
ATOM 928 C CA . ASN A 1 116 ? 5.453 -15.422 -9.945 1 96.12 116 ASN A CA 1
ATOM 929 C C . ASN A 1 116 ? 5.957 -13.992 -10.133 1 96.12 116 ASN A C 1
ATOM 931 O O . ASN A 1 116 ? 5.461 -13.07 -9.484 1 96.12 116 ASN A O 1
ATOM 935 N N . GLY A 1 117 ? 6.918 -13.859 -10.93 1 95.75 117 GLY A N 1
ATOM 936 C CA . GLY A 1 117 ? 7.562 -12.562 -11.102 1 95.75 117 GLY A CA 1
ATOM 937 C C . GLY A 1 117 ? 6.617 -11.492 -11.617 1 95.75 117 GLY A C 1
ATOM 938 O O . GLY A 1 117 ? 6.715 -10.328 -11.219 1 95.75 117 GLY A O 1
ATOM 939 N N . GLU A 1 118 ? 5.742 -11.812 -12.492 1 96.06 118 GLU A N 1
ATOM 940 C CA . GLU A 1 118 ? 4.797 -10.852 -13.047 1 96.06 118 GLU A CA 1
ATOM 941 C C . GLU A 1 118 ? 3.85 -10.32 -11.969 1 96.06 118 GLU A C 1
ATOM 943 O O . GLU A 1 118 ? 3.594 -9.117 -11.898 1 96.06 118 GLU A O 1
ATOM 948 N N . ARG A 1 119 ? 3.398 -11.219 -11.172 1 96.94 119 ARG A N 1
ATOM 949 C CA . ARG A 1 119 ? 2.508 -10.812 -10.094 1 96.94 119 ARG A CA 1
ATOM 950 C C . ARG A 1 119 ? 3.234 -9.914 -9.094 1 96.94 119 ARG A C 1
ATOM 952 O O . ARG A 1 119 ? 2.658 -8.945 -8.586 1 96.94 119 ARG A O 1
ATOM 959 N N . GLU A 1 120 ? 4.453 -10.227 -8.844 1 97.5 120 GLU A N 1
ATOM 960 C CA . GLU A 1 120 ? 5.215 -9.438 -7.875 1 97.5 120 GLU A CA 1
ATOM 961 C C . GLU A 1 120 ? 5.574 -8.07 -8.438 1 97.5 120 GLU A C 1
ATOM 963 O O . GLU A 1 120 ? 5.684 -7.094 -7.695 1 97.5 120 GLU A O 1
ATOM 968 N N . LEU A 1 121 ? 5.684 -8.016 -9.727 1 97 121 LEU A N 1
ATOM 969 C CA . LEU A 1 121 ? 5.824 -6.703 -10.344 1 97 121 LEU A CA 1
ATOM 970 C C . LEU A 1 121 ? 4.598 -5.84 -10.07 1 97 121 LEU A C 1
ATOM 972 O O . LEU A 1 121 ? 4.723 -4.656 -9.742 1 97 121 LEU A O 1
ATOM 976 N N . LEU A 1 122 ? 3.434 -6.422 -10.148 1 96.62 122 LEU A N 1
ATOM 977 C CA . LEU A 1 122 ? 2.201 -5.707 -9.836 1 96.62 122 LEU A CA 1
ATOM 978 C C . LEU A 1 122 ? 2.18 -5.27 -8.375 1 96.62 122 LEU A C 1
ATOM 980 O O . LEU A 1 122 ? 1.781 -4.145 -8.062 1 96.62 122 LEU A O 1
ATOM 984 N N . PHE A 1 123 ? 2.664 -6.164 -7.586 1 97.38 123 PHE A N 1
ATOM 985 C CA . PHE A 1 123 ? 2.682 -5.863 -6.16 1 97.38 123 PHE A CA 1
ATOM 986 C C . PHE A 1 123 ? 3.6 -4.684 -5.867 1 97.38 123 PHE A C 1
ATOM 988 O O . PHE A 1 123 ? 3.223 -3.764 -5.137 1 97.38 123 PHE A O 1
ATOM 995 N N . VAL A 1 124 ? 4.777 -4.711 -6.43 1 97.38 124 VAL A N 1
ATOM 996 C CA . VAL A 1 124 ? 5.754 -3.662 -6.145 1 97.38 124 VAL A CA 1
ATOM 997 C C . VAL A 1 124 ? 5.273 -2.338 -6.73 1 97.38 124 VAL A C 1
ATOM 999 O O . VAL A 1 124 ? 5.516 -1.273 -6.156 1 97.38 124 VAL A O 1
ATOM 1002 N N . LEU A 1 125 ? 4.605 -2.393 -7.848 1 95.88 125 LEU A N 1
ATOM 1003 C CA . LEU A 1 125 ? 4.012 -1.187 -8.414 1 95.88 125 LEU A CA 1
ATOM 1004 C C . LEU A 1 125 ? 3 -0.574 -7.453 1 95.88 125 LEU A C 1
ATOM 1006 O O . LEU A 1 125 ? 3.08 0.615 -7.133 1 95.88 125 LEU A O 1
ATOM 1010 N N . ASP A 1 126 ? 2.104 -1.375 -6.98 1 94.44 126 ASP A N 1
ATOM 1011 C CA . ASP A 1 126 ? 1.084 -0.914 -6.047 1 94.44 126 ASP A CA 1
ATOM 1012 C C . ASP A 1 126 ? 1.718 -0.36 -4.77 1 94.44 126 ASP A C 1
ATOM 1014 O O . ASP A 1 126 ? 1.343 0.716 -4.301 1 94.44 126 ASP A O 1
ATOM 1018 N N . HIS A 1 127 ? 2.65 -1.139 -4.273 1 95.94 127 HIS A N 1
ATOM 1019 C CA . HIS A 1 127 ? 3.379 -0.744 -3.076 1 95.94 127 HIS A CA 1
ATOM 1020 C C . HIS A 1 127 ? 4.059 0.609 -3.262 1 95.94 127 HIS A C 1
ATOM 1022 O O . HIS A 1 127 ? 3.936 1.492 -2.408 1 95.94 127 HIS A O 1
ATOM 1028 N N . MET A 1 128 ? 4.707 0.757 -4.359 1 95.81 128 MET A N 1
ATOM 1029 C CA . MET A 1 128 ? 5.387 2.006 -4.688 1 95.81 128 MET A CA 1
ATOM 1030 C C . MET A 1 128 ? 4.402 3.166 -4.742 1 95.81 128 MET A C 1
ATOM 1032 O O . MET A 1 128 ? 4.664 4.238 -4.191 1 95.81 128 MET A O 1
ATOM 1036 N N . ILE A 1 129 ? 3.285 3.002 -5.34 1 93.19 129 ILE A N 1
ATOM 1037 C CA . ILE A 1 129 ? 2.279 4.047 -5.484 1 93.19 129 ILE A CA 1
ATOM 1038 C C . ILE A 1 129 ? 1.783 4.477 -4.105 1 93.19 129 ILE A C 1
ATOM 1040 O O . ILE A 1 129 ? 1.593 5.672 -3.852 1 93.19 129 ILE A O 1
ATOM 1044 N N . HIS A 1 130 ? 1.614 3.531 -3.166 1 92.81 130 HIS A N 1
ATOM 1045 C CA . HIS A 1 130 ? 1.19 3.863 -1.811 1 92.81 130 HIS A CA 1
ATOM 1046 C C . HIS A 1 130 ? 2.232 4.723 -1.103 1 92.81 130 HIS A C 1
ATOM 1048 O O . HIS A 1 130 ? 1.884 5.688 -0.416 1 92.81 130 HIS A O 1
ATOM 1054 N N . HIS A 1 131 ? 3.482 4.402 -1.253 1 93.62 131 HIS A N 1
ATOM 1055 C CA . HIS A 1 131 ? 4.523 5.203 -0.623 1 93.62 131 HIS A CA 1
ATOM 1056 C C . HIS A 1 131 ? 4.648 6.57 -1.29 1 93.62 131 HIS A C 1
ATOM 1058 O O . HIS A 1 131 ? 4.938 7.566 -0.624 1 93.62 131 HIS A O 1
ATOM 1064 N N . MET A 1 132 ? 4.398 6.633 -2.611 1 92.56 132 MET A N 1
ATOM 1065 C CA . MET A 1 132 ? 4.359 7.918 -3.303 1 92.56 132 MET A CA 1
ATOM 1066 C C . MET A 1 132 ? 3.207 8.773 -2.789 1 92.56 132 MET A C 1
ATOM 1068 O O . MET A 1 132 ? 3.344 9.992 -2.67 1 92.56 132 MET A O 1
ATOM 1072 N N . ALA A 1 133 ? 2.119 8.141 -2.496 1 89.31 133 ALA A N 1
ATOM 1073 C CA . ALA A 1 133 ? 0.985 8.859 -1.926 1 89.31 133 ALA A CA 1
ATOM 1074 C C . ALA A 1 133 ? 1.352 9.484 -0.581 1 89.31 133 ALA A C 1
ATOM 1076 O O . ALA A 1 133 ? 0.982 10.625 -0.296 1 89.31 133 ALA A O 1
ATOM 1077 N N . LEU A 1 134 ? 2.078 8.758 0.215 1 89.5 134 LEU A N 1
ATOM 1078 C CA . LEU A 1 134 ? 2.516 9.258 1.513 1 89.5 134 LEU A CA 1
ATOM 1079 C C . LEU A 1 134 ? 3.494 10.422 1.344 1 89.5 134 LEU A C 1
ATOM 1081 O O . LEU A 1 134 ? 3.391 11.43 2.043 1 89.5 134 LEU A O 1
ATOM 1085 N N . ILE A 1 135 ? 4.359 10.258 0.428 1 92.12 135 ILE A N 1
ATOM 1086 C CA . ILE A 1 135 ? 5.32 11.32 0.144 1 92.12 135 ILE A CA 1
ATOM 1087 C C . ILE A 1 135 ? 4.582 12.562 -0.339 1 92.12 135 ILE A C 1
ATOM 1089 O O . ILE A 1 135 ? 4.918 13.688 0.054 1 92.12 135 ILE A O 1
ATOM 1093 N N . ARG A 1 136 ? 3.592 12.359 -1.166 1 90.5 136 ARG A N 1
ATOM 1094 C CA . ARG A 1 136 ? 2.791 13.469 -1.667 1 90.5 136 ARG A CA 1
ATOM 1095 C C . ARG A 1 136 ? 2.186 14.273 -0.519 1 90.5 136 ARG A C 1
ATOM 1097 O O . ARG A 1 136 ? 2.168 15.5 -0.553 1 90.5 136 ARG A O 1
ATOM 1104 N N . ILE A 1 137 ? 1.687 13.617 0.459 1 87.25 137 ILE A N 1
ATOM 1105 C CA . ILE A 1 137 ? 1.082 14.281 1.61 1 87.25 137 ILE A CA 1
ATOM 1106 C C . ILE A 1 137 ? 2.1 15.219 2.262 1 87.25 137 ILE A C 1
ATOM 1108 O O . ILE A 1 137 ? 1.798 16.375 2.541 1 87.25 137 ILE A O 1
ATOM 1112 N N . ALA A 1 138 ? 3.277 14.695 2.465 1 88 138 ALA A N 1
ATOM 1113 C CA . ALA A 1 138 ? 4.324 15.508 3.08 1 88 138 ALA A CA 1
ATOM 1114 C C . ALA A 1 138 ? 4.711 16.688 2.182 1 88 138 ALA A C 1
ATOM 1116 O O . ALA A 1 138 ? 4.84 17.812 2.652 1 88 138 ALA A O 1
ATOM 1117 N N . MET A 1 139 ? 4.828 16.391 0.943 1 90 139 MET A N 1
ATOM 1118 C CA . MET A 1 139 ? 5.277 17.406 -0.012 1 90 139 MET A CA 1
ATOM 1119 C C . MET A 1 139 ? 4.25 18.516 -0.145 1 90 139 MET A C 1
ATOM 1121 O O . MET A 1 139 ? 4.605 19.703 -0.124 1 90 139 MET A O 1
ATOM 1125 N N . GLU A 1 140 ? 3.047 18.188 -0.257 1 87.44 140 GLU A N 1
ATOM 1126 C CA . GLU A 1 140 ? 1.983 19.156 -0.45 1 87.44 140 GLU A CA 1
ATOM 1127 C C . GLU A 1 140 ? 1.8 20.031 0.792 1 87.44 140 GLU A C 1
ATOM 1129 O O . GLU A 1 140 ? 1.373 21.188 0.693 1 87.44 140 GLU A O 1
ATOM 1134 N N . ASN A 1 141 ? 2.217 19.516 1.913 1 84.56 141 ASN A N 1
ATOM 1135 C CA . ASN A 1 141 ? 1.985 20.266 3.148 1 84.56 141 ASN A CA 1
ATOM 1136 C C . ASN A 1 141 ? 3.234 21.016 3.588 1 84.56 141 ASN A C 1
ATOM 1138 O O . ASN A 1 141 ? 3.137 22.031 4.285 1 84.56 141 ASN A O 1
ATOM 1142 N N . LYS A 1 142 ? 4.379 20.609 3.109 1 88 142 LYS A N 1
ATOM 1143 C CA . LYS A 1 142 ? 5.609 21.219 3.613 1 88 142 LYS A CA 1
ATOM 1144 C C . LYS A 1 142 ? 6.387 21.906 2.492 1 88 142 LYS A C 1
ATOM 1146 O O . LYS A 1 142 ? 7.164 22.828 2.74 1 88 142 LYS A O 1
ATOM 1151 N N . PHE A 1 143 ? 6.215 21.359 1.354 1 89.06 143 PHE A N 1
ATOM 1152 C CA . PHE A 1 143 ? 7.008 21.859 0.237 1 89.06 143 PHE A CA 1
ATOM 1153 C C . PHE A 1 143 ? 6.113 22.328 -0.905 1 89.06 143 PHE A C 1
ATOM 1155 O O . PHE A 1 143 ? 6.293 21.906 -2.051 1 89.06 143 PHE A O 1
ATOM 1162 N N . GLN A 1 144 ? 5.324 23.25 -0.643 1 84.81 144 GLN A N 1
ATOM 1163 C CA . GLN A 1 144 ? 4.27 23.688 -1.549 1 84.81 144 GLN A CA 1
ATOM 1164 C C . GLN A 1 144 ? 4.855 24.344 -2.797 1 84.81 144 GLN A C 1
ATOM 1166 O O . GLN A 1 144 ? 4.168 24.484 -3.807 1 84.81 144 GLN A O 1
ATOM 1171 N N . TRP A 1 145 ? 6.145 24.609 -2.754 1 86.12 145 TRP A N 1
ATOM 1172 C CA . TRP A 1 145 ? 6.77 25.25 -3.906 1 86.12 145 TRP A CA 1
ATOM 1173 C C . TRP A 1 145 ? 7.18 24.219 -4.945 1 86.12 145 TRP A C 1
ATOM 1175 O O . TRP A 1 145 ? 7.492 24.562 -6.09 1 86.12 145 TRP A O 1
ATOM 1185 N N . ILE A 1 146 ? 7.137 23 -4.559 1 88 146 ILE A N 1
ATOM 1186 C CA . ILE A 1 146 ? 7.469 21.922 -5.488 1 88 146 ILE A CA 1
ATOM 1187 C C . ILE A 1 146 ? 6.199 21.422 -6.18 1 88 146 ILE A C 1
ATOM 1189 O O . ILE A 1 146 ? 5.238 21.031 -5.516 1 88 146 ILE A O 1
ATOM 1193 N N . PHE A 1 147 ? 6.238 21.438 -7.48 1 87.06 147 PHE A N 1
ATOM 1194 C CA . PHE A 1 147 ? 5.105 20.984 -8.273 1 87.06 147 PHE A CA 1
ATOM 1195 C C . PHE A 1 147 ? 5.113 19.453 -8.391 1 87.06 147 PHE A C 1
ATOM 1197 O O . PHE A 1 147 ? 6.109 18.875 -8.812 1 87.06 147 PHE A O 1
ATOM 1204 N N . LEU A 1 148 ? 4.008 18.875 -7.996 1 89.38 148 LEU A N 1
ATOM 1205 C CA . LEU A 1 148 ? 3.846 17.438 -8.164 1 89.38 148 LEU A CA 1
ATOM 1206 C C . LEU A 1 148 ? 2.895 17.125 -9.312 1 89.38 148 LEU A C 1
ATOM 1208 O O . LEU A 1 148 ? 1.837 17.75 -9.43 1 89.38 148 LEU A O 1
ATOM 1212 N N . PRO A 1 149 ? 3.283 16.156 -10.156 1 88.44 149 PRO A N 1
ATOM 1213 C CA . PRO A 1 149 ? 2.326 15.711 -11.172 1 88.44 149 PRO A CA 1
ATOM 1214 C C . PRO A 1 149 ? 0.995 15.273 -10.57 1 88.44 149 PRO A C 1
ATOM 1216 O O . PRO A 1 149 ? 0.968 14.688 -9.477 1 88.44 149 PRO A O 1
ATOM 1219 N N . ALA A 1 150 ? -0.093 15.453 -11.352 1 82.38 150 ALA A N 1
ATOM 1220 C CA . ALA A 1 150 ? -1.444 15.18 -10.875 1 82.38 150 ALA A CA 1
ATOM 1221 C C . ALA A 1 150 ? -1.624 13.703 -10.555 1 82.38 150 ALA A C 1
ATOM 1223 O O . ALA A 1 150 ? -2.375 13.344 -9.641 1 82.38 150 ALA A O 1
ATOM 1224 N N . ASP A 1 151 ? -0.824 12.914 -11.188 1 81.75 151 ASP A N 1
ATOM 1225 C CA . ASP A 1 151 ? -1.045 11.477 -11.047 1 81.75 151 ASP A CA 1
ATOM 1226 C C . ASP A 1 151 ? -0.029 10.852 -10.086 1 81.75 151 ASP A C 1
ATOM 1228 O O . ASP A 1 151 ? -0.017 9.641 -9.891 1 81.75 151 ASP A O 1
ATOM 1232 N N . PHE A 1 152 ? 0.777 11.742 -9.492 1 86.69 152 PHE A N 1
ATOM 1233 C CA . PHE A 1 152 ? 1.763 11.242 -8.547 1 86.69 152 PHE A CA 1
ATOM 1234 C C . PHE A 1 152 ? 1.081 10.648 -7.316 1 86.69 152 PHE A C 1
ATOM 1236 O O . PHE A 1 152 ? 0.325 11.336 -6.625 1 86.69 152 PHE A O 1
ATOM 1243 N N . GLY A 1 153 ? 1.26 9.367 -7.098 1 84.56 153 GLY A N 1
ATOM 1244 C CA . GLY A 1 153 ? 0.712 8.711 -5.922 1 84.56 153 GLY A CA 1
ATOM 1245 C C . GLY A 1 153 ? -0.655 8.094 -6.164 1 84.56 153 GLY A C 1
ATOM 1246 O O . GLY A 1 153 ? -1.357 7.738 -5.215 1 84.56 153 GLY A O 1
ATOM 1247 N N . TYR A 1 154 ? -1.043 8.031 -7.422 1 81.56 154 TYR A N 1
ATOM 1248 C CA . TYR A 1 154 ? -2.346 7.465 -7.754 1 81.56 154 TYR A CA 1
ATOM 1249 C C . TYR A 1 154 ? -2.213 6.375 -8.812 1 81.56 154 TYR A C 1
ATOM 1251 O O . TYR A 1 154 ? -1.364 6.469 -9.703 1 81.56 154 TYR A O 1
ATOM 1259 N N . THR A 1 155 ? -3.143 5.426 -8.664 1 73.25 155 THR A N 1
ATOM 1260 C CA . THR A 1 155 ? -3.189 4.406 -9.703 1 73.25 155 THR A CA 1
ATOM 1261 C C . THR A 1 155 ? -4.004 4.891 -10.898 1 73.25 155 THR A C 1
ATOM 1263 O O . THR A 1 155 ? -4.836 5.789 -10.773 1 73.25 155 THR A O 1
ATOM 1266 N N . PRO A 1 156 ? -3.723 4.203 -12.023 1 70.69 156 PRO A N 1
ATOM 1267 C CA . PRO A 1 156 ? -4.539 4.555 -13.188 1 70.69 156 PRO A CA 1
ATOM 1268 C C . PRO A 1 156 ? -6.031 4.367 -12.938 1 70.69 156 PRO A C 1
ATOM 1270 O O . PRO A 1 156 ? -6.84 5.207 -13.344 1 70.69 156 PRO A O 1
ATOM 1273 N N . SER A 1 157 ? -6.363 3.314 -12.266 1 70.88 157 SER A N 1
ATOM 1274 C CA . SER A 1 157 ? -7.777 3.055 -12.008 1 70.88 157 SER A CA 1
ATOM 1275 C C . SER A 1 157 ? -8.383 4.137 -11.133 1 70.88 157 SER A C 1
ATOM 1277 O O . SER A 1 157 ? -9.531 4.547 -11.344 1 70.88 157 SER A O 1
ATOM 1279 N N . THR A 1 158 ? -7.621 4.66 -10.164 1 71.94 158 THR A N 1
ATOM 1280 C CA . THR A 1 158 ? -8.078 5.762 -9.32 1 71.94 158 THR A CA 1
ATOM 1281 C C . THR A 1 158 ? -8.258 7.035 -10.141 1 71.94 158 THR A C 1
ATOM 1283 O O . THR A 1 158 ? -9.258 7.738 -9.984 1 71.94 158 THR A O 1
ATOM 1286 N N . LEU A 1 159 ? -7.363 7.203 -11.086 1 72.12 159 LEU A N 1
ATOM 1287 C CA . LEU A 1 159 ? -7.422 8.398 -11.922 1 72.12 159 LEU A CA 1
ATOM 1288 C C . LEU A 1 159 ? -8.602 8.328 -12.891 1 72.12 159 LEU A C 1
ATOM 1290 O O . LEU A 1 159 ? -9.281 9.328 -13.117 1 72.12 159 LEU A O 1
ATOM 1294 N N . ILE A 1 160 ? -8.789 7.156 -13.391 1 69.06 160 ILE A N 1
ATOM 1295 C CA . ILE A 1 160 ? -9.906 6.945 -14.305 1 69.06 160 ILE A CA 1
ATOM 1296 C C . ILE A 1 160 ? -11.227 7.164 -13.562 1 69.06 160 ILE A C 1
ATOM 1298 O O . ILE A 1 160 ? -12.125 7.836 -14.062 1 69.06 160 ILE A O 1
ATOM 1302 N N . ALA A 1 161 ? -11.367 6.691 -12.344 1 69.62 161 ALA A N 1
ATOM 1303 C CA . ALA A 1 161 ? -12.578 6.82 -11.531 1 69.62 161 ALA A CA 1
ATOM 1304 C C . ALA A 1 161 ? -12.844 8.281 -11.172 1 69.62 161 ALA A C 1
ATOM 1306 O O . ALA A 1 161 ? -14 8.719 -11.125 1 69.62 161 ALA A O 1
ATOM 1307 N N . ARG A 1 162 ? -11.812 9.016 -10.992 1 70.5 162 ARG A N 1
ATOM 1308 C CA . ARG A 1 162 ? -11.922 10.422 -10.617 1 70.5 162 ARG A CA 1
ATOM 1309 C C . ARG A 1 162 ? -12.328 11.273 -11.82 1 70.5 162 ARG A C 1
ATOM 1311 O O . ARG A 1 162 ? -12.828 12.391 -11.656 1 70.5 162 ARG A O 1
ATOM 1318 N N . SER A 1 163 ? -11.953 10.758 -12.969 1 66.5 163 SER A N 1
ATOM 1319 C CA . SER A 1 163 ? -12.242 11.523 -14.18 1 66.5 163 SER A CA 1
ATOM 1320 C C . SER A 1 163 ? -13.688 11.336 -14.625 1 66.5 163 SER A C 1
ATOM 1322 O O . SER A 1 163 ? -14.195 12.109 -15.438 1 66.5 163 SER A O 1
ATOM 1324 N N . VAL A 1 164 ? -14.328 10.172 -14.141 1 56.56 164 VAL A N 1
ATOM 1325 C CA . VAL A 1 164 ? -15.727 9.961 -14.492 1 56.56 164 VAL A CA 1
ATOM 1326 C C . VAL A 1 164 ? -16.625 10.828 -13.617 1 56.56 164 VAL A C 1
ATOM 1328 O O . VAL A 1 164 ? -16.562 10.766 -12.391 1 56.56 164 VAL A O 1
ATOM 1331 N N . PRO A 1 165 ? -17.234 11.914 -14.242 1 47.25 165 PRO A N 1
ATOM 1332 C CA . PRO A 1 165 ? -18.141 12.797 -13.516 1 47.25 165 PRO A CA 1
ATOM 1333 C C . PRO A 1 165 ? -19.172 12.031 -12.688 1 47.25 165 PRO A C 1
ATOM 1335 O O . PRO A 1 165 ? -19.75 11.055 -13.172 1 47.25 165 PRO A O 1
ATOM 1338 N N . ARG A 1 166 ? -19.094 12.133 -11.336 1 39.69 166 ARG A N 1
ATOM 1339 C CA . ARG A 1 166 ? -20.172 11.555 -10.539 1 39.69 166 ARG A CA 1
ATOM 1340 C C . ARG A 1 166 ? -21.5 12.234 -10.852 1 39.69 166 ARG A C 1
ATOM 1342 O O . ARG A 1 166 ? -21.531 13.406 -11.219 1 39.69 166 ARG A O 1
ATOM 1349 N N . MET B 1 1 ? -6.895 -19.766 8.289 1 66.88 1 MET B N 1
ATOM 1350 C CA . MET B 1 1 ? -5.504 -19.484 7.934 1 66.88 1 MET B CA 1
ATOM 1351 C C . MET B 1 1 ? -4.973 -18.297 8.711 1 66.88 1 MET B C 1
ATOM 1353 O O . MET B 1 1 ? -5.742 -17.438 9.141 1 66.88 1 MET B O 1
ATOM 1357 N N . LYS B 1 2 ? -3.697 -18.266 9.07 1 84.56 2 LYS B N 1
ATOM 1358 C CA . LYS B 1 2 ? -3.096 -17.266 9.945 1 84.56 2 LYS B CA 1
ATOM 1359 C C . LYS B 1 2 ? -3.17 -15.867 9.32 1 84.56 2 LYS B C 1
ATOM 1361 O O . LYS B 1 2 ? -3.41 -14.883 10.023 1 84.56 2 LYS B O 1
ATOM 1366 N N . ILE B 1 3 ? -3.258 -15.836 7.953 1 92.06 3 ILE B N 1
ATOM 1367 C CA . ILE B 1 3 ? -3.285 -14.523 7.301 1 92.06 3 ILE B CA 1
ATOM 1368 C C . ILE B 1 3 ? -4.676 -13.914 7.434 1 92.06 3 ILE B C 1
ATOM 1370 O O . ILE B 1 3 ? -4.812 -12.711 7.664 1 92.06 3 ILE B O 1
ATOM 1374 N N . ASN B 1 4 ? -5.715 -14.773 7.328 1 94.62 4 ASN B N 1
ATOM 1375 C CA . ASN B 1 4 ? -7.078 -14.289 7.539 1 94.62 4 ASN B CA 1
ATOM 1376 C C . ASN B 1 4 ? -7.23 -13.641 8.914 1 94.62 4 ASN B C 1
ATOM 1378 O O . ASN B 1 4 ? -7.867 -12.586 9.031 1 94.62 4 ASN B O 1
ATOM 1382 N N . HIS B 1 5 ? -6.613 -14.234 9.797 1 93 5 HIS B N 1
ATOM 1383 C CA . HIS B 1 5 ? -6.719 -13.734 11.164 1 93 5 HIS B CA 1
ATOM 1384 C C . HIS B 1 5 ? -6.059 -12.367 11.305 1 93 5 HIS B C 1
ATOM 1386 O O . HIS B 1 5 ? -6.535 -11.516 12.062 1 93 5 HIS B O 1
ATOM 1392 N N . GLN B 1 6 ? -4.957 -12.148 10.617 1 93.38 6 GLN B N 1
ATOM 1393 C CA . GLN B 1 6 ? -4.293 -10.844 10.656 1 93.38 6 GLN B CA 1
ATOM 1394 C C . GLN B 1 6 ? -5.172 -9.766 10.039 1 93.38 6 GLN B C 1
ATOM 1396 O O . GLN B 1 6 ? -5.258 -8.648 10.562 1 93.38 6 GLN B O 1
ATOM 1401 N N . ILE B 1 7 ? -5.84 -10.094 8.93 1 96.06 7 ILE B N 1
ATOM 1402 C CA . ILE B 1 7 ? -6.73 -9.141 8.281 1 96.06 7 ILE B CA 1
ATOM 1403 C C . ILE B 1 7 ? -7.91 -8.828 9.203 1 96.06 7 ILE B C 1
ATOM 1405 O O . ILE B 1 7 ? -8.273 -7.664 9.375 1 96.06 7 ILE B O 1
ATOM 1409 N N . ILE B 1 8 ? -8.445 -9.844 9.836 1 96.88 8 ILE B N 1
ATOM 1410 C CA . ILE B 1 8 ? -9.578 -9.688 10.734 1 96.88 8 ILE B CA 1
ATOM 1411 C C . ILE B 1 8 ? -9.18 -8.805 11.914 1 96.88 8 ILE B C 1
ATOM 1413 O O . ILE B 1 8 ? -9.938 -7.926 12.328 1 96.88 8 ILE B O 1
ATOM 1417 N N . SER B 1 9 ? -7.98 -9.023 12.453 1 94.19 9 SER B N 1
ATOM 1418 C CA . SER B 1 9 ? -7.488 -8.195 13.555 1 94.19 9 SER B CA 1
ATOM 1419 C C . SER B 1 9 ? -7.418 -6.727 13.156 1 94.19 9 SER B C 1
ATOM 1421 O O . SER B 1 9 ? -7.805 -5.848 13.922 1 94.19 9 SER B O 1
ATOM 1423 N N . GLN B 1 10 ? -6.926 -6.488 11.945 1 93.75 10 GLN B N 1
ATOM 1424 C CA . GLN B 1 10 ? -6.848 -5.117 11.445 1 93.75 10 GLN B CA 1
ATOM 1425 C C . GLN B 1 10 ? -8.242 -4.52 11.273 1 93.75 10 GLN B C 1
ATOM 1427 O O . GLN B 1 10 ? -8.461 -3.346 11.57 1 93.75 10 GLN B O 1
ATOM 1432 N N . LEU B 1 11 ? -9.188 -5.328 10.789 1 96.75 11 LEU B N 1
ATOM 1433 C CA . LEU B 1 11 ? -10.562 -4.867 10.617 1 96.75 11 LEU B CA 1
ATOM 1434 C C . LEU B 1 11 ? -11.188 -4.504 11.961 1 96.75 11 LEU B C 1
ATOM 1436 O O . LEU B 1 11 ? -11.906 -3.506 12.07 1 96.75 11 LEU B O 1
ATOM 1440 N N . ARG B 1 12 ? -10.914 -5.242 12.93 1 95.62 12 ARG B N 1
ATOM 1441 C CA . ARG B 1 12 ? -11.453 -4.988 14.266 1 95.62 12 ARG B CA 1
ATOM 1442 C C . ARG B 1 12 ? -10.914 -3.682 14.836 1 95.62 12 ARG B C 1
ATOM 1444 O O . ARG B 1 12 ? -11.672 -2.887 15.398 1 95.62 12 ARG B O 1
ATOM 1451 N N . VAL B 1 13 ? -9.609 -3.5 14.711 1 94.25 13 VAL B N 1
ATOM 1452 C CA . VAL B 1 13 ? -9 -2.252 15.156 1 94.25 13 VAL B CA 1
ATOM 1453 C C . VAL B 1 13 ? -9.633 -1.073 14.422 1 94.25 13 VAL B C 1
ATOM 1455 O O . VAL B 1 13 ? -9.992 -0.068 15.039 1 94.25 13 VAL B O 1
ATOM 1458 N N . LEU B 1 14 ? -9.797 -1.238 13.102 1 95.88 14 LEU B N 1
ATOM 1459 C CA . LEU B 1 14 ? -10.43 -0.197 12.297 1 95.88 14 LEU B CA 1
ATOM 1460 C C . LEU B 1 14 ? -11.852 0.068 12.781 1 95.88 14 LEU B C 1
ATOM 1462 O O . LEU B 1 14 ? -12.273 1.223 12.891 1 95.88 14 LEU B O 1
ATOM 1466 N N . GLY B 1 15 ? -12.586 -1.015 13.047 1 96.31 15 GLY B N 1
ATOM 1467 C CA . GLY B 1 15 ? -13.93 -0.873 13.57 1 96.31 15 GLY B CA 1
ATOM 1468 C C . GLY B 1 15 ? -13.992 -0.073 14.859 1 96.31 15 GLY B C 1
ATOM 1469 O O . GLY B 1 15 ? -14.883 0.76 15.039 1 96.31 15 GLY B O 1
ATOM 1470 N N . THR B 1 16 ? -13.086 -0.296 15.75 1 94.94 16 THR B N 1
ATOM 1471 C CA . THR B 1 16 ? -13.023 0.424 17.016 1 94.94 16 THR B CA 1
ATOM 1472 C C . THR B 1 16 ? -12.75 1.907 16.781 1 94.94 16 THR B C 1
ATOM 1474 O O . THR B 1 16 ? -13.391 2.764 17.391 1 94.94 16 THR B O 1
ATOM 1477 N N . ILE B 1 17 ? -11.867 2.18 15.945 1 94.38 17 ILE B N 1
ATOM 1478 C CA . ILE B 1 17 ? -11.516 3.559 15.625 1 94.38 17 ILE B CA 1
ATOM 1479 C C . ILE B 1 17 ? -12.719 4.27 15.016 1 94.38 17 ILE B C 1
ATOM 1481 O O . ILE B 1 17 ? -13.039 5.398 15.398 1 94.38 17 ILE B O 1
ATOM 1485 N N . LEU B 1 18 ? -13.391 3.602 14.078 1 96.19 18 LEU B N 1
ATOM 1486 C CA . LEU B 1 18 ? -14.555 4.191 13.422 1 96.19 18 LEU B CA 1
ATOM 1487 C C . LEU B 1 18 ? -15.664 4.465 14.43 1 96.19 18 LEU B C 1
ATOM 1489 O O . LEU B 1 18 ? -16.438 5.406 14.266 1 96.19 18 LEU B O 1
ATOM 1493 N N . GLY B 1 19 ? -15.703 3.662 15.43 1 95.56 19 GLY B N 1
ATOM 1494 C CA . GLY B 1 19 ? -16.703 3.842 16.469 1 95.56 19 GLY B CA 1
ATOM 1495 C C . GLY B 1 19 ? -16.516 5.125 17.25 1 95.56 19 GLY B C 1
ATOM 1496 O O . GLY B 1 19 ? -17.453 5.59 17.922 1 95.56 19 GLY B O 1
ATOM 1497 N N . GLU B 1 20 ? -15.352 5.723 17.188 1 94.94 20 GLU B N 1
ATOM 1498 C CA . GLU B 1 20 ? -15.039 6.953 17.922 1 94.94 20 GLU B CA 1
ATOM 1499 C C . GLU B 1 20 ? -15.312 8.188 17.062 1 94.94 20 GLU B C 1
ATOM 1501 O O . GLU B 1 20 ? -15.25 9.312 17.547 1 94.94 20 GLU B O 1
ATOM 1506 N N . LEU B 1 21 ? -15.641 7.992 15.789 1 95.75 21 LEU B N 1
ATOM 1507 C CA . LEU B 1 21 ? -15.82 9.094 14.852 1 95.75 21 LEU B CA 1
ATOM 1508 C C . LEU B 1 21 ? -17.297 9.484 14.742 1 95.75 21 LEU B C 1
ATOM 1510 O O . LEU B 1 21 ? -18.172 8.625 14.852 1 95.75 21 LEU B O 1
ATOM 1514 N N . LYS B 1 22 ? -17.5 10.758 14.5 1 96.25 22 LYS B N 1
ATOM 1515 C CA . LYS B 1 22 ? -18.812 11.219 14.047 1 96.25 22 LYS B CA 1
ATOM 1516 C C . LYS B 1 22 ? -18.953 11.078 12.531 1 96.25 22 LYS B C 1
ATOM 1518 O O . LYS B 1 22 ? -17.953 11.016 11.812 1 96.25 22 LYS B O 1
ATOM 1523 N N . GLU B 1 23 ? -20.156 10.984 12.078 1 97.31 23 GLU B N 1
ATOM 1524 C CA . GLU B 1 23 ? -20.438 10.805 10.656 1 97.31 23 GLU B CA 1
ATOM 1525 C C . GLU B 1 23 ? -19.766 11.898 9.82 1 97.31 23 GLU B C 1
ATOM 1527 O O . GLU B 1 23 ? -19.203 11.617 8.758 1 97.31 23 GLU B O 1
ATOM 1532 N N . GLU B 1 24 ? -19.781 13.148 10.328 1 96.44 24 GLU B N 1
ATOM 1533 C CA . GLU B 1 24 ? -19.203 14.273 9.602 1 96.44 24 GLU B CA 1
ATOM 1534 C C . GLU B 1 24 ? -17.703 14.109 9.438 1 96.44 24 GLU B C 1
ATOM 1536 O O . GLU B 1 24 ? -17.141 14.484 8.406 1 96.44 24 GLU B O 1
ATOM 1541 N N . GLU B 1 25 ? -17.047 13.5 10.414 1 95.44 25 GLU B N 1
ATOM 1542 C CA . GLU B 1 25 ? -15.609 13.281 10.383 1 95.44 25 GLU B CA 1
ATOM 1543 C C . GLU B 1 25 ? -15.242 12.133 9.445 1 95.44 25 GLU B C 1
ATOM 1545 O O . GLU B 1 25 ? -14.18 12.156 8.82 1 95.44 25 GLU B O 1
ATOM 1550 N N . PHE B 1 26 ? -16.156 11.227 9.359 1 97.25 26 PHE B N 1
ATOM 1551 C CA . PHE B 1 26 ? -15.984 10.055 8.5 1 97.25 26 PHE B CA 1
ATOM 1552 C C . PHE B 1 26 ? -16.078 10.438 7.031 1 97.25 26 PHE B C 1
ATOM 1554 O O . PHE B 1 26 ? -15.305 9.945 6.207 1 97.25 26 PHE B O 1
ATOM 1561 N N . VAL B 1 27 ? -16.953 11.383 6.715 1 97.38 27 VAL B N 1
ATOM 1562 C CA . VAL B 1 27 ? -17.25 11.664 5.312 1 97.38 27 VAL B CA 1
ATOM 1563 C C . VAL B 1 27 ? -16.469 12.883 4.844 1 97.38 27 VAL B C 1
ATOM 1565 O O . VAL B 1 27 ? -16.375 13.141 3.643 1 97.38 27 VAL B O 1
ATOM 1568 N N . GLU B 1 28 ? -15.906 13.617 5.766 1 95.06 28 GLU B N 1
ATOM 1569 C CA . GLU B 1 28 ? -15.25 14.875 5.426 1 95.06 28 GLU B CA 1
ATOM 1570 C C . GLU B 1 28 ? -13.953 14.633 4.656 1 95.06 28 GLU B C 1
ATOM 1572 O O . GLU B 1 28 ? -13.117 13.836 5.078 1 95.06 28 GLU B O 1
ATOM 1577 N N . LYS B 1 29 ? -13.836 15.289 3.504 1 92.75 29 LYS B N 1
ATOM 1578 C CA . LYS B 1 29 ? -12.586 15.258 2.752 1 92.75 29 LYS B CA 1
ATOM 1579 C C . LYS B 1 29 ? -11.508 16.094 3.443 1 92.75 29 LYS B C 1
ATOM 1581 O O . LYS B 1 29 ? -11.812 17.125 4.055 1 92.75 29 LYS B O 1
ATOM 1586 N N . ASP B 1 30 ? -10.281 15.602 3.291 1 88 30 ASP B N 1
ATOM 1587 C CA . ASP B 1 30 ? -9.195 16.266 4.02 1 88 30 ASP B CA 1
ATOM 1588 C C . ASP B 1 30 ? -7.945 16.391 3.152 1 88 30 ASP B C 1
ATOM 1590 O O . ASP B 1 30 ? -7.582 15.445 2.441 1 88 30 ASP B O 1
ATOM 1594 N N . SER B 1 31 ? -7.297 17.531 3.256 1 80.38 31 SER B N 1
ATOM 1595 C CA . SER B 1 31 ? -6.07 17.766 2.502 1 80.38 31 SER B CA 1
ATOM 1596 C C . SER B 1 31 ? -4.949 16.844 2.963 1 80.38 31 SER B C 1
ATOM 1598 O O . SER B 1 31 ? -4.086 16.469 2.17 1 80.38 31 SER B O 1
ATOM 1600 N N . LEU B 1 32 ? -5 16.422 4.242 1 83.94 32 LEU B N 1
ATOM 1601 C CA . LEU B 1 32 ? -4.012 15.492 4.781 1 83.94 32 LEU B CA 1
ATOM 1602 C C . LEU B 1 32 ? -4.145 14.125 4.129 1 83.94 32 LEU B C 1
ATOM 1604 O O . LEU B 1 32 ? -3.234 13.297 4.219 1 83.94 32 LEU B O 1
ATOM 1608 N N . LEU B 1 33 ? -5.328 13.898 3.477 1 85.94 33 LEU B N 1
ATOM 1609 C CA . LEU B 1 33 ? -5.578 12.664 2.752 1 85.94 33 LEU B CA 1
ATOM 1610 C C . LEU B 1 33 ? -5.664 12.914 1.252 1 85.94 33 LEU B C 1
ATOM 1612 O O . LEU B 1 33 ? -6.422 12.242 0.547 1 85.94 33 LEU B O 1
ATOM 1616 N N . CYS B 1 34 ? -4.98 13.961 0.878 1 78.56 34 CYS B N 1
ATOM 1617 C CA . CYS B 1 34 ? -4.91 14.336 -0.53 1 78.56 34 CYS B CA 1
ATOM 1618 C C . CYS B 1 34 ? -6.305 14.539 -1.112 1 78.56 34 CYS B C 1
ATOM 1620 O O . CYS B 1 34 ? -6.574 14.125 -2.244 1 78.56 34 CYS B O 1
ATOM 1622 N N . GLY B 1 35 ? -7.195 15 -0.295 1 83.38 35 GLY B N 1
ATOM 1623 C CA . GLY B 1 35 ? -8.531 15.328 -0.76 1 83.38 35 GLY B CA 1
ATOM 1624 C C . GLY B 1 35 ? -9.516 14.18 -0.61 1 83.38 35 GLY B C 1
ATOM 1625 O O . GLY B 1 35 ? -10.664 14.273 -1.049 1 83.38 35 GLY B O 1
ATOM 1626 N N . SER B 1 36 ? -9.07 13.117 -0.064 1 90.56 36 SER B N 1
ATOM 1627 C CA . SER B 1 36 ? -9.969 12 0.212 1 90.56 36 SER B CA 1
ATOM 1628 C C . SER B 1 36 ? -10.461 12.031 1.656 1 90.56 36 SER B C 1
ATOM 1630 O O . SER B 1 36 ? -9.969 12.82 2.467 1 90.56 36 SER B O 1
ATOM 1632 N N . SER B 1 37 ? -11.461 11.266 1.94 1 95.06 37 SER B N 1
ATOM 1633 C CA . SER B 1 37 ? -11.977 11.133 3.299 1 95.06 37 SER B CA 1
ATOM 1634 C C . SER B 1 37 ? -11.562 9.805 3.92 1 95.06 37 SER B C 1
ATOM 1636 O O . SER B 1 37 ? -11.086 8.906 3.221 1 95.06 37 SER B O 1
ATOM 1638 N N . ILE B 1 38 ? -11.703 9.75 5.188 1 96.5 38 ILE B N 1
ATOM 1639 C CA . ILE B 1 38 ? -11.5 8.477 5.879 1 96.5 38 ILE B CA 1
ATOM 1640 C C . ILE B 1 38 ? -12.438 7.422 5.297 1 96.5 38 ILE B C 1
ATOM 1642 O O . ILE B 1 38 ? -12.023 6.285 5.051 1 96.5 38 ILE B O 1
ATOM 1646 N N . GLY B 1 39 ? -13.695 7.832 5.047 1 97.81 39 GLY B N 1
ATOM 1647 C CA . GLY B 1 39 ? -14.672 6.938 4.453 1 97.81 39 GLY B CA 1
ATOM 1648 C C . GLY B 1 39 ? -14.227 6.359 3.123 1 97.81 39 GLY B C 1
ATOM 1649 O O . GLY B 1 39 ? -14.445 5.176 2.852 1 97.81 39 GLY B O 1
ATOM 1650 N N . GLN B 1 40 ? -13.625 7.148 2.307 1 96.5 40 GLN B N 1
ATOM 1651 C CA . GLN B 1 40 ? -13.156 6.68 1.008 1 96.5 40 GLN B CA 1
ATOM 1652 C C . GLN B 1 40 ? -12.078 5.613 1.164 1 96.5 40 GLN B C 1
ATOM 1654 O O . GLN B 1 40 ? -12.055 4.633 0.414 1 96.5 40 GLN B O 1
ATOM 1659 N N . HIS B 1 41 ? -11.188 5.766 2.096 1 96.12 41 HIS B N 1
ATOM 1660 C CA . HIS B 1 41 ? -10.148 4.773 2.357 1 96.12 41 HIS B CA 1
ATOM 1661 C C . HIS B 1 41 ? -10.75 3.486 2.916 1 96.12 41 HIS B C 1
ATOM 1663 O O . HIS B 1 41 ? -10.312 2.389 2.57 1 96.12 41 HIS B O 1
ATOM 1669 N N . VAL B 1 42 ? -11.734 3.643 3.781 1 97.88 42 VAL B N 1
ATOM 1670 C CA . VAL B 1 42 ? -12.43 2.484 4.336 1 97.88 42 VAL B CA 1
ATOM 1671 C C . VAL B 1 42 ? -13.141 1.721 3.223 1 97.88 42 VAL B C 1
ATOM 1673 O O . VAL B 1 42 ? -12.992 0.501 3.105 1 97.88 42 VAL B O 1
ATOM 1676 N N . ARG B 1 43 ? -13.883 2.428 2.424 1 97.88 43 ARG B N 1
ATOM 1677 C CA . ARG B 1 43 ? -14.562 1.801 1.292 1 97.88 43 ARG B CA 1
ATOM 1678 C C . ARG B 1 43 ? -13.578 1.035 0.419 1 97.88 43 ARG B C 1
ATOM 1680 O O . ARG B 1 43 ? -13.812 -0.123 0.071 1 97.88 43 ARG B O 1
ATOM 1687 N N . HIS B 1 44 ? -12.484 1.726 0.044 1 95.94 44 HIS B N 1
ATOM 1688 C CA . HIS B 1 44 ? -11.469 1.135 -0.817 1 95.94 44 HIS B CA 1
ATOM 1689 C C . HIS B 1 44 ? -10.938 -0.168 -0.23 1 95.94 44 HIS B C 1
ATOM 1691 O O . HIS B 1 44 ? -10.797 -1.164 -0.943 1 95.94 44 HIS B O 1
ATOM 1697 N N . THR B 1 45 ? -10.68 -0.153 1.05 1 96.94 45 THR B N 1
ATOM 1698 C CA . THR B 1 45 ? -10.172 -1.323 1.756 1 96.94 45 THR B CA 1
ATOM 1699 C C . THR B 1 45 ? -11.188 -2.463 1.717 1 96.94 45 THR B C 1
ATOM 1701 O O . THR B 1 45 ? -10.844 -3.59 1.349 1 96.94 45 THR B O 1
ATOM 1704 N N . LEU B 1 46 ? -12.398 -2.186 2.043 1 98.12 46 LEU B N 1
ATOM 1705 C CA . LEU B 1 46 ? -13.445 -3.205 2.111 1 98.12 46 LEU B CA 1
ATOM 1706 C C . LEU B 1 46 ? -13.75 -3.76 0.726 1 98.12 46 LEU B C 1
ATOM 1708 O O . LEU B 1 46 ? -13.984 -4.961 0.571 1 98.12 46 LEU B O 1
ATOM 1712 N N . GLU B 1 47 ? -13.719 -2.93 -0.244 1 97.81 47 GLU B N 1
ATOM 1713 C CA . GLU B 1 47 ? -14.008 -3.354 -1.611 1 97.81 47 GLU B CA 1
ATOM 1714 C C . GLU B 1 47 ? -12.961 -4.344 -2.109 1 97.81 47 GLU B C 1
ATOM 1716 O O . GLU B 1 47 ? -13.289 -5.301 -2.818 1 97.81 47 GLU B O 1
ATOM 1721 N N . PHE B 1 48 ? -11.727 -4.109 -1.776 1 97.69 48 PHE B N 1
ATOM 1722 C CA . PHE B 1 48 ? -10.672 -5.027 -2.189 1 97.69 48 PHE B CA 1
ATOM 1723 C C . PHE B 1 48 ? -10.867 -6.398 -1.55 1 97.69 48 PHE B C 1
ATOM 1725 O O . PHE B 1 48 ? -10.742 -7.426 -2.219 1 97.69 48 PHE B O 1
ATOM 1732 N N . ILE B 1 49 ? -11.211 -6.383 -0.26 1 97.62 49 ILE B N 1
ATOM 1733 C CA . ILE B 1 49 ? -11.43 -7.645 0.439 1 97.62 49 ILE B CA 1
ATOM 1734 C C . ILE B 1 49 ? -12.617 -8.375 -0.176 1 97.62 49 ILE B C 1
ATOM 1736 O O . ILE B 1 49 ? -12.555 -9.578 -0.433 1 97.62 49 ILE B O 1
ATOM 1740 N N . GLU B 1 50 ? -13.648 -7.641 -0.423 1 96.5 50 GLU B N 1
ATOM 1741 C CA . GLU B 1 50 ? -14.844 -8.227 -1.017 1 96.5 50 GLU B CA 1
ATOM 1742 C C . GLU B 1 50 ? -14.547 -8.82 -2.389 1 96.5 50 GLU B C 1
ATOM 1744 O O . GLU B 1 50 ? -15.047 -9.898 -2.725 1 96.5 50 GLU B O 1
ATOM 1749 N N . CYS B 1 51 ? -13.797 -8.094 -3.174 1 96.06 51 CYS B N 1
ATOM 1750 C CA . CYS B 1 51 ? -13.406 -8.586 -4.488 1 96.06 51 CYS B CA 1
ATOM 1751 C C . CYS B 1 51 ? -12.711 -9.938 -4.383 1 96.06 51 CYS B C 1
ATOM 1753 O O . CYS B 1 51 ? -13.008 -10.859 -5.145 1 96.06 51 CYS B O 1
ATOM 1755 N N . LEU B 1 52 ? -11.82 -10.078 -3.434 1 96.56 52 LEU B N 1
ATOM 1756 C CA . LEU B 1 52 ? -11.07 -11.32 -3.24 1 96.56 52 LEU B CA 1
ATOM 1757 C C . LEU B 1 52 ? -11.992 -12.445 -2.785 1 96.56 52 LEU B C 1
ATOM 1759 O O . LEU B 1 52 ? -11.961 -13.539 -3.354 1 96.56 52 LEU B O 1
ATOM 1763 N N . ILE B 1 53 ? -12.797 -12.164 -1.834 1 95.5 53 ILE B N 1
ATOM 1764 C CA . ILE B 1 53 ? -13.672 -13.172 -1.247 1 95.5 53 ILE B CA 1
ATOM 1765 C C . ILE B 1 53 ? -14.633 -13.703 -2.3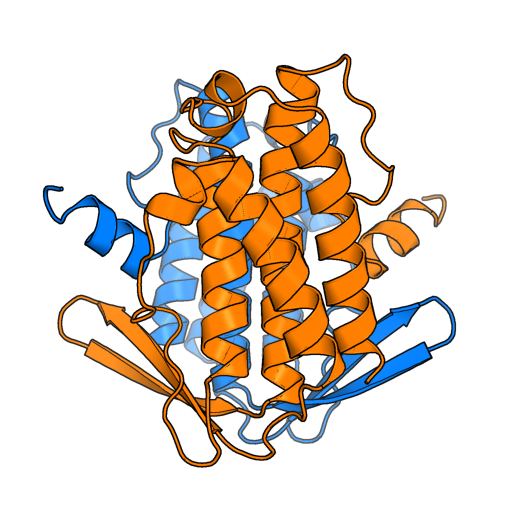09 1 95.5 53 ILE B C 1
ATOM 1767 O O . ILE B 1 53 ? -14.969 -14.891 -2.314 1 95.5 53 ILE B O 1
ATOM 1771 N N . ASN B 1 54 ? -15.016 -12.852 -3.182 1 93.31 54 ASN B N 1
ATOM 1772 C CA . ASN B 1 54 ? -16 -13.234 -4.184 1 93.31 54 ASN B CA 1
ATOM 1773 C C . ASN B 1 54 ? -15.344 -13.883 -5.402 1 93.31 54 ASN B C 1
ATOM 1775 O O . ASN B 1 54 ? -16.031 -14.375 -6.293 1 93.31 54 ASN B O 1
ATOM 1779 N N . SER B 1 55 ? -14.047 -13.867 -5.41 1 92.19 55 SER B N 1
ATOM 1780 C CA . SER B 1 55 ? -13.336 -14.469 -6.535 1 92.19 55 SER B CA 1
ATOM 1781 C C . SER B 1 55 ? -13.422 -15.992 -6.492 1 92.19 55 SER B C 1
ATOM 1783 O O . SER B 1 55 ? -13.352 -16.594 -5.418 1 92.19 55 SER B O 1
ATOM 1785 N N . LYS B 1 56 ? -13.648 -16.625 -7.617 1 87.81 56 LYS B N 1
ATOM 1786 C CA . LYS B 1 56 ? -13.773 -18.078 -7.699 1 87.81 56 LYS B CA 1
ATOM 1787 C C . LYS B 1 56 ? -12.625 -18.688 -8.5 1 87.81 56 LYS B C 1
ATOM 1789 O O . LYS B 1 56 ? -11.992 -18 -9.305 1 87.81 56 LYS B O 1
ATOM 1794 N N . GLU B 1 57 ? -12.477 -19.922 -8.227 1 86.25 57 GLU B N 1
ATOM 1795 C CA . GLU B 1 57 ? -11.43 -20.641 -8.938 1 86.25 57 GLU B CA 1
ATOM 1796 C C . GLU B 1 57 ? -11.641 -20.547 -10.453 1 86.25 57 GLU B C 1
ATOM 1798 O O . GLU B 1 57 ? -12.758 -20.703 -10.938 1 86.25 57 GLU B O 1
ATOM 1803 N N . GLY B 1 58 ? -10.555 -20.203 -11.102 1 85.69 58 GLY B N 1
ATOM 1804 C CA . GLY B 1 58 ? -10.586 -20.141 -12.555 1 85.69 58 GLY B CA 1
ATOM 1805 C C . GLY B 1 58 ? -11.07 -18.812 -13.102 1 85.69 58 GLY B C 1
ATOM 1806 O O . GLY B 1 58 ? -11.031 -18.578 -14.312 1 85.69 58 GLY B O 1
ATOM 1807 N N . GLU B 1 59 ? -11.508 -17.875 -12.188 1 88.81 59 GLU B N 1
ATOM 1808 C CA . GLU B 1 59 ? -12.008 -16.578 -12.633 1 88.81 59 GLU B CA 1
ATOM 1809 C C . GLU B 1 59 ? -10.898 -15.531 -12.617 1 88.81 59 GLU B C 1
ATOM 1811 O O . GLU B 1 59 ? -9.797 -15.797 -12.133 1 88.81 59 GLU B O 1
ATOM 1816 N N . ILE B 1 60 ? -11.195 -14.547 -13.32 1 94.94 60 ILE B N 1
ATOM 1817 C CA . ILE B 1 60 ? -10.266 -13.414 -13.359 1 94.94 60 ILE B CA 1
ATOM 1818 C C . ILE B 1 60 ? -10.664 -12.391 -12.305 1 94.94 60 ILE B C 1
ATOM 1820 O O . ILE B 1 60 ? -11.766 -11.836 -12.352 1 94.94 60 ILE B O 1
ATOM 1824 N N . LEU B 1 61 ? -9.797 -12.258 -11.367 1 96.06 61 LEU B N 1
ATOM 1825 C CA . LEU B 1 61 ? -9.938 -11.25 -10.32 1 96.06 61 LEU B CA 1
ATOM 1826 C C . LEU B 1 61 ? -9.43 -9.891 -10.797 1 96.06 61 LEU B C 1
ATOM 1828 O O . LEU B 1 61 ? -8.352 -9.805 -11.398 1 96.06 61 LEU B O 1
ATOM 1832 N N . SER B 1 62 ? -10.227 -8.891 -10.664 1 95.88 62 SER B N 1
ATOM 1833 C CA . SER B 1 62 ? -9.781 -7.539 -10.977 1 95.88 62 SER B CA 1
ATOM 1834 C C . SER B 1 62 ? -10.148 -6.562 -9.867 1 95.88 62 SER B C 1
ATOM 1836 O O . SER B 1 62 ? -11.32 -6.238 -9.68 1 95.88 62 SER B O 1
ATOM 1838 N N . TYR B 1 63 ? -9.125 -6.059 -9.18 1 95.94 63 TYR B N 1
ATOM 1839 C CA . TYR B 1 63 ? -9.359 -5.043 -8.156 1 95.94 63 TYR B CA 1
ATOM 1840 C C . TYR B 1 63 ? -9.734 -3.707 -8.797 1 95.94 63 TYR B C 1
ATOM 1842 O O . TYR B 1 63 ? -10.43 -2.895 -8.18 1 95.94 63 TYR B O 1
ATOM 1850 N N . ASP B 1 64 ? -9.32 -3.531 -10.008 1 92.06 64 ASP B N 1
ATOM 1851 C CA . ASP B 1 64 ? -9.586 -2.297 -10.742 1 92.06 64 ASP B CA 1
ATOM 1852 C C . ASP B 1 64 ? -11.055 -2.205 -11.141 1 92.06 64 ASP B C 1
ATOM 1854 O O . ASP B 1 64 ? -11.633 -1.113 -11.18 1 92.06 64 ASP B O 1
ATOM 1858 N N . ASP B 1 65 ? -11.625 -3.33 -11.383 1 89.75 65 ASP B N 1
ATOM 1859 C CA . ASP B 1 65 ? -13.008 -3.383 -11.836 1 89.75 65 ASP B CA 1
ATOM 1860 C C . ASP B 1 65 ? -13.953 -3.678 -10.68 1 89.75 65 ASP B C 1
ATOM 1862 O O . ASP B 1 65 ? -15.094 -4.102 -10.891 1 89.75 65 ASP B O 1
ATOM 1866 N N . ARG B 1 66 ? -13.492 -3.475 -9.57 1 89.38 66 ARG B N 1
ATOM 1867 C CA . ARG B 1 66 ? -14.32 -3.783 -8.414 1 89.38 66 ARG B CA 1
ATOM 1868 C C . ARG B 1 66 ? -15.602 -2.955 -8.422 1 89.38 66 ARG B C 1
ATOM 1870 O O . ARG B 1 66 ? -15.625 -1.837 -8.938 1 89.38 66 ARG B O 1
ATOM 1877 N N . LYS B 1 67 ? -16.609 -3.549 -7.84 1 89.69 67 LYS B N 1
ATOM 1878 C CA . LYS B 1 67 ? -17.844 -2.799 -7.645 1 89.69 67 LYS B CA 1
ATOM 1879 C C . LYS B 1 67 ? -17.672 -1.706 -6.594 1 89.69 67 LYS B C 1
ATOM 1881 O O . LYS B 1 67 ? -17.125 -1.957 -5.52 1 89.69 67 LYS B O 1
ATOM 1886 N N . ARG B 1 68 ? -18.125 -0.573 -6.965 1 90.81 68 ARG B N 1
ATOM 1887 C CA . ARG B 1 68 ? -18.016 0.545 -6.031 1 90.81 68 ARG B CA 1
ATOM 1888 C C . ARG B 1 68 ? -19.328 0.791 -5.316 1 90.81 68 ARG B C 1
ATOM 1890 O O . ARG B 1 68 ? -20.359 1.06 -5.957 1 90.81 68 ARG B O 1
ATOM 1897 N N . ASN B 1 69 ? -19.281 0.602 -4.047 1 95.38 69 ASN B N 1
ATOM 1898 C CA . ASN B 1 69 ? -20.422 0.886 -3.191 1 95.3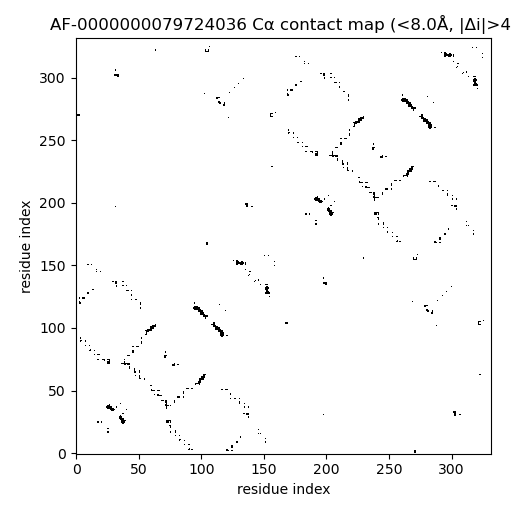8 69 ASN B CA 1
ATOM 1899 C C . ASN B 1 69 ? -20.234 2.172 -2.393 1 95.38 69 ASN B C 1
ATOM 1901 O O . ASN B 1 69 ? -19.688 2.141 -1.282 1 95.38 69 ASN B O 1
ATOM 1905 N N . LEU B 1 70 ? -20.781 3.23 -2.828 1 96 70 LEU B N 1
ATOM 1906 C CA . LEU B 1 70 ? -20.5 4.559 -2.289 1 96 70 LEU B CA 1
ATOM 1907 C C . LEU B 1 70 ? -21.125 4.719 -0.902 1 96 70 LEU B C 1
ATOM 1909 O O . LEU B 1 70 ? -20.75 5.621 -0.152 1 96 70 LEU B O 1
ATOM 1913 N N . THR B 1 71 ? -22.047 3.842 -0.568 1 97.94 71 THR B N 1
ATOM 1914 C CA . THR B 1 71 ? -22.594 3.893 0.779 1 97.94 71 THR B CA 1
ATOM 1915 C C . THR B 1 71 ? -21.531 3.582 1.819 1 97.94 71 THR B C 1
ATOM 1917 O O . THR B 1 71 ? -21.578 4.09 2.939 1 97.94 71 THR B O 1
ATOM 1920 N N . LEU B 1 72 ? -20.516 2.898 1.48 1 98.12 72 LEU B N 1
ATOM 1921 C CA . LEU B 1 72 ? -19.438 2.508 2.381 1 98.12 72 LEU B CA 1
ATOM 1922 C C . LEU B 1 72 ? -18.609 3.721 2.803 1 98.12 72 LEU B C 1
ATOM 1924 O O . LEU B 1 72 ? -17.984 3.711 3.861 1 98.12 72 LEU B O 1
ATOM 1928 N N . GLU B 1 73 ? -18.594 4.738 1.96 1 97.88 73 GLU B N 1
ATOM 1929 C CA . GLU B 1 73 ? -17.781 5.906 2.311 1 97.88 73 GLU B CA 1
ATOM 1930 C C . GLU B 1 73 ? -18.656 7.039 2.838 1 97.88 73 GLU B C 1
ATOM 1932 O O . GLU B 1 73 ? -18.156 8.016 3.398 1 97.88 73 GLU B O 1
ATOM 1937 N N . SER B 1 74 ? -20.016 6.938 2.697 1 97.88 74 SER B N 1
ATOM 1938 C CA . SER B 1 74 ? -20.891 8.047 3.057 1 97.88 74 SER B CA 1
ATOM 1939 C C . SER B 1 74 ? -21.719 7.719 4.301 1 97.88 74 SER B C 1
ATOM 1941 O O . SER B 1 74 ? -22.328 8.609 4.891 1 97.88 74 SER B O 1
ATOM 1943 N N . SER B 1 75 ? -21.781 6.488 4.652 1 98.5 75 SER B N 1
ATOM 1944 C CA . SER B 1 75 ? -22.5 6.062 5.84 1 98.5 75 SER B CA 1
ATOM 1945 C C . SER B 1 75 ? -21.578 5.324 6.812 1 98.5 75 SER B C 1
ATOM 1947 O O . SER B 1 75 ? -21.203 4.176 6.566 1 98.5 75 SER B O 1
ATOM 1949 N N . LEU B 1 76 ? -21.344 5.957 7.91 1 98.38 76 LEU B N 1
ATOM 1950 C CA . LEU B 1 76 ? -20.484 5.387 8.938 1 98.38 76 LEU B CA 1
ATOM 1951 C C . LEU B 1 76 ? -21.062 4.094 9.484 1 98.38 76 LEU B C 1
ATOM 1953 O O . LEU B 1 76 ? -20.359 3.098 9.641 1 98.38 76 LEU B O 1
ATOM 1957 N N . SER B 1 77 ? -22.344 4.102 9.727 1 98.25 77 SER B N 1
ATOM 1958 C CA . SER B 1 77 ? -23 2.92 10.273 1 98.25 77 SER B CA 1
ATOM 1959 C C . SER B 1 77 ? -22.953 1.756 9.289 1 98.25 77 SER B C 1
ATOM 1961 O O . SER B 1 77 ? -22.688 0.616 9.68 1 98.25 77 SER B O 1
ATOM 1963 N N . PHE B 1 78 ? -23.188 2.027 8.062 1 98.62 78 PHE B N 1
ATOM 1964 C CA . PHE B 1 78 ? -23.141 0.985 7.047 1 98.62 78 PHE B CA 1
ATOM 1965 C C . PHE B 1 78 ? -21.734 0.426 6.902 1 98.62 78 PHE B C 1
ATOM 1967 O O . PHE B 1 78 ? -21.547 -0.783 6.742 1 98.62 78 PHE B O 1
ATOM 1974 N N . ALA B 1 79 ? -20.734 1.288 6.938 1 98.56 79 ALA B N 1
ATOM 1975 C CA . ALA B 1 79 ? -19.344 0.856 6.855 1 98.56 79 ALA B CA 1
ATOM 1976 C C . ALA B 1 79 ? -18.984 -0.085 8.008 1 98.56 79 ALA B C 1
ATOM 1978 O O . ALA B 1 79 ? -18.375 -1.133 7.793 1 98.56 79 ALA B O 1
ATOM 1979 N N . ARG B 1 80 ? -19.438 0.278 9.164 1 98.19 80 ARG B N 1
ATOM 1980 C CA . ARG B 1 80 ? -19.125 -0.535 10.336 1 98.19 80 ARG B CA 1
ATOM 1981 C C . ARG B 1 80 ? -19.828 -1.887 10.266 1 98.19 80 ARG B C 1
ATOM 1983 O O . ARG B 1 80 ? -19.25 -2.912 10.625 1 98.19 80 ARG B O 1
ATOM 1990 N N . GLU B 1 81 ? -21.016 -1.875 9.836 1 98.25 81 GLU B N 1
ATOM 1991 C CA . GLU B 1 81 ? -21.75 -3.127 9.648 1 98.25 81 GLU B CA 1
ATOM 1992 C C . GLU B 1 81 ? -21.062 -4.02 8.625 1 98.25 81 GLU B C 1
ATOM 1994 O O . GLU B 1 81 ? -20.953 -5.234 8.82 1 98.25 81 GLU B O 1
ATOM 1999 N N . THR B 1 82 ? -20.656 -3.396 7.562 1 98.31 82 THR B N 1
ATOM 2000 C CA . THR B 1 82 ? -19.984 -4.141 6.504 1 98.31 82 THR B CA 1
ATOM 2001 C C . THR B 1 82 ? -18.656 -4.707 7.004 1 98.31 82 THR B C 1
ATOM 2003 O O . THR B 1 82 ? -18.266 -5.809 6.613 1 98.31 82 THR B O 1
ATOM 2006 N N . LEU B 1 83 ? -17.953 -3.963 7.84 1 98.12 83 LEU B N 1
ATOM 2007 C CA . LEU B 1 83 ? -16.734 -4.445 8.453 1 98.12 83 LEU B CA 1
ATOM 2008 C C . LEU B 1 83 ? -16.969 -5.738 9.227 1 98.12 83 LEU B C 1
ATOM 2010 O O . LEU B 1 83 ? -16.219 -6.699 9.094 1 98.12 83 LEU B O 1
ATOM 2014 N N . GLU B 1 84 ? -18.031 -5.73 9.953 1 97.31 84 GLU B N 1
ATOM 2015 C CA . GLU B 1 84 ? -18.375 -6.91 10.742 1 97.31 84 GLU B CA 1
ATOM 2016 C C . GLU B 1 84 ? -18.719 -8.102 9.844 1 97.31 84 GLU B C 1
ATOM 2018 O O . GLU B 1 84 ? -18.297 -9.227 10.109 1 97.31 84 GLU B O 1
ATOM 2023 N N . LYS B 1 85 ? -19.469 -7.816 8.883 1 98.06 85 LYS B N 1
ATOM 2024 C CA . LYS B 1 85 ? -19.812 -8.867 7.926 1 98.06 85 LYS B CA 1
ATOM 2025 C C . LYS B 1 85 ? -18.562 -9.414 7.242 1 98.06 85 LYS B C 1
ATOM 2027 O O . LYS B 1 85 ? -18.438 -10.625 7.043 1 98.06 85 LYS B O 1
ATOM 2032 N N . THR B 1 86 ? -17.672 -8.523 6.855 1 98.19 86 THR B N 1
ATOM 2033 C CA . THR B 1 86 ? -16.422 -8.891 6.184 1 98.19 86 THR B CA 1
ATOM 2034 C C . THR B 1 86 ? -15.578 -9.789 7.078 1 98.19 86 THR B C 1
ATOM 2036 O O . THR B 1 86 ? -14.953 -10.742 6.602 1 98.19 86 THR B O 1
ATOM 2039 N N . GLU B 1 87 ? -15.578 -9.469 8.398 1 97.31 87 GLU B N 1
ATOM 2040 C CA . GLU B 1 87 ? -14.867 -10.32 9.352 1 97.31 87 GLU B CA 1
ATOM 2041 C C . GLU B 1 87 ? -15.383 -11.758 9.297 1 97.31 87 GLU B C 1
ATOM 2043 O O . GLU B 1 87 ? -14.602 -12.703 9.273 1 97.31 87 GLU B O 1
ATOM 2048 N N . LEU B 1 88 ? -16.656 -11.906 9.25 1 96.88 88 LEU B N 1
ATOM 2049 C CA . LEU B 1 88 ? -17.297 -13.219 9.211 1 96.88 88 LEU B CA 1
ATOM 2050 C C . LEU B 1 88 ? -16.969 -13.938 7.906 1 96.88 88 LEU B C 1
ATOM 2052 O O . LEU B 1 88 ? -16.641 -15.133 7.91 1 96.88 88 LEU B O 1
ATOM 2056 N N . ASP B 1 89 ? -17.062 -13.234 6.852 1 96.94 89 ASP B N 1
ATOM 2057 C CA . ASP B 1 89 ? -16.766 -13.812 5.543 1 96.94 89 ASP B CA 1
ATOM 2058 C C . ASP B 1 89 ? -15.328 -14.305 5.473 1 96.94 89 ASP B C 1
ATOM 2060 O O . ASP B 1 89 ? -15.055 -15.352 4.895 1 96.94 89 ASP B O 1
ATOM 2064 N N . LEU B 1 90 ? -14.453 -13.531 6.078 1 97 90 LEU B N 1
ATOM 2065 C CA . LEU B 1 90 ? -13.039 -13.883 6.059 1 97 90 LEU B CA 1
ATOM 2066 C C . LEU B 1 90 ? -12.773 -15.109 6.93 1 97 90 LEU B C 1
ATOM 2068 O O . LEU B 1 90 ? -11.883 -15.906 6.625 1 97 90 LEU B O 1
ATOM 2072 N N . SER B 1 91 ? -13.516 -15.234 7.992 1 95.38 91 SER B N 1
ATOM 2073 C CA . SER B 1 91 ? -13.336 -16.375 8.891 1 95.38 91 SER B CA 1
ATOM 2074 C C . SER B 1 91 ? -13.641 -17.688 8.188 1 95.38 91 SER B C 1
ATOM 2076 O O . SER B 1 91 ? -13.008 -18.703 8.469 1 95.38 91 SER B O 1
ATOM 2078 N N . ASP B 1 92 ? -14.484 -17.688 7.195 1 93.38 92 ASP B N 1
ATOM 2079 C CA . ASP B 1 92 ? -14.914 -18.891 6.484 1 93.38 92 ASP B CA 1
ATOM 2080 C C . ASP B 1 92 ? -14.273 -18.984 5.105 1 93.38 92 ASP B C 1
ATOM 2082 O O . ASP B 1 92 ? -14.547 -19.906 4.34 1 93.38 92 ASP B O 1
ATOM 2086 N N . TYR B 1 93 ? -13.43 -18.047 4.867 1 94.38 93 TYR B N 1
ATOM 2087 C CA . TYR B 1 93 ? -12.883 -17.953 3.516 1 94.38 93 TYR B CA 1
ATOM 2088 C C . TYR B 1 93 ? -11.828 -19.016 3.273 1 94.38 93 TYR B C 1
ATOM 2090 O O . TYR B 1 93 ? -10.914 -19.188 4.082 1 94.38 93 TYR B O 1
ATOM 2098 N N . ILE B 1 94 ? -11.992 -19.75 2.219 1 93.44 94 ILE B N 1
ATOM 2099 C CA . ILE B 1 94 ? -11.008 -20.719 1.762 1 93.44 94 ILE B CA 1
ATOM 2100 C C . ILE B 1 94 ? -10.32 -20.203 0.498 1 93.44 94 ILE B C 1
ATOM 2102 O O . ILE B 1 94 ? -10.953 -20.094 -0.557 1 93.44 94 ILE B O 1
ATOM 2106 N N . PRO B 1 95 ? -9.047 -19.953 0.618 1 93 95 PRO B N 1
ATOM 2107 C CA . PRO B 1 95 ? -8.352 -19.391 -0.538 1 93 95 PRO B CA 1
ATOM 2108 C C . PRO B 1 95 ? -8.359 -20.312 -1.747 1 93 95 PRO B C 1
ATOM 2110 O O . PRO B 1 95 ? -8.141 -21.516 -1.601 1 93 95 PRO B O 1
ATOM 2113 N N . SER B 1 96 ? -8.57 -19.609 -2.855 1 90 96 SER B N 1
ATOM 2114 C CA . SER B 1 96 ? -8.516 -20.375 -4.105 1 90 96 SER B CA 1
ATOM 2115 C C . SER B 1 96 ? -7.086 -20.781 -4.438 1 90 96 SER B C 1
ATOM 2117 O O . SER B 1 96 ? -6.145 -20.031 -4.207 1 90 96 SER B O 1
ATOM 2119 N N . GLY B 1 97 ? -7.004 -21.938 -4.98 1 88.5 97 GLY B N 1
ATOM 2120 C CA . GLY B 1 97 ? -5.691 -22.406 -5.406 1 88.5 97 GLY B CA 1
ATOM 2121 C C . GLY B 1 97 ? -5.125 -21.609 -6.566 1 88.5 97 GLY B C 1
ATOM 2122 O O . GLY B 1 97 ? -3.996 -21.109 -6.492 1 88.5 97 GLY B O 1
ATOM 2123 N N . LYS B 1 98 ? -5.812 -21.562 -7.664 1 91.62 98 LYS B N 1
ATOM 2124 C CA . LYS B 1 98 ? -5.328 -20.859 -8.844 1 91.62 98 LYS B CA 1
ATOM 2125 C C . LYS B 1 98 ? -6.379 -19.875 -9.359 1 91.62 98 LYS B C 1
ATOM 2127 O O . LYS B 1 98 ? -7.52 -20.266 -9.625 1 91.62 98 LYS B O 1
ATOM 2132 N N . ILE B 1 99 ? -5.949 -18.688 -9.461 1 95.06 99 ILE B N 1
ATOM 2133 C CA . ILE B 1 99 ? -6.766 -17.672 -10.117 1 95.06 99 ILE B CA 1
ATOM 2134 C C . ILE B 1 99 ? -5.875 -16.75 -10.945 1 95.06 99 ILE B C 1
ATOM 2136 O O . ILE B 1 99 ? -4.648 -16.891 -10.938 1 95.06 99 ILE B O 1
ATOM 2140 N N . ARG B 1 100 ? -6.508 -16.047 -11.773 1 96.88 100 ARG B N 1
ATOM 2141 C CA . ARG B 1 100 ? -5.797 -15.039 -12.555 1 96.88 100 ARG B CA 1
ATOM 2142 C C . ARG B 1 100 ? -6.199 -13.633 -12.125 1 96.88 100 ARG B C 1
ATOM 2144 O O . ARG B 1 100 ? -7.32 -13.422 -11.664 1 96.88 100 ARG B O 1
ATOM 2151 N N . ILE B 1 101 ? -5.289 -12.68 -12.219 1 97 101 ILE B N 1
ATOM 2152 C CA . ILE B 1 101 ? -5.555 -11.297 -11.844 1 97 101 ILE B CA 1
ATOM 2153 C C . ILE B 1 101 ? -5.375 -10.391 -13.062 1 97 101 ILE B C 1
ATOM 2155 O O . ILE B 1 101 ? -4.445 -10.578 -13.852 1 97 101 ILE B O 1
ATOM 2159 N N . LYS B 1 102 ? -6.277 -9.523 -13.195 1 96.5 102 LYS B N 1
ATOM 2160 C CA . LYS B 1 102 ? -6.27 -8.516 -14.25 1 96.5 102 LYS B CA 1
ATOM 2161 C C . LYS B 1 102 ? -5.961 -7.133 -13.695 1 96.5 102 LYS B C 1
ATOM 2163 O O . LYS B 1 102 ? -6.559 -6.711 -12.703 1 96.5 102 LYS B O 1
ATOM 2168 N N . HIS B 1 103 ? -4.977 -6.48 -14.281 1 95.06 103 HIS B N 1
ATOM 2169 C CA . HIS B 1 103 ? -4.613 -5.109 -13.938 1 95.06 103 HIS B CA 1
ATOM 2170 C C . HIS B 1 103 ? -4.801 -4.176 -15.133 1 95.06 103 HIS B C 1
ATOM 2172 O O . HIS B 1 103 ? -4.316 -4.461 -16.234 1 95.06 103 HIS B O 1
ATOM 2178 N N . ILE B 1 104 ? -5.477 -3.113 -14.898 1 91.88 104 ILE B N 1
ATOM 2179 C CA . ILE B 1 104 ? -5.711 -2.137 -15.961 1 91.88 104 ILE B CA 1
ATOM 2180 C C . ILE B 1 104 ? -4.488 -1.236 -16.109 1 91.88 104 ILE B C 1
ATOM 2182 O O . ILE B 1 104 ? -4.113 -0.521 -15.18 1 91.88 104 ILE B O 1
ATOM 2186 N N . LEU B 1 105 ? -3.906 -1.279 -17.281 1 87.69 105 LEU B N 1
ATOM 2187 C CA . LEU B 1 105 ? -2.719 -0.48 -17.562 1 87.69 105 LEU B CA 1
ATOM 2188 C C . LEU B 1 105 ? -3.102 0.937 -17.969 1 87.69 105 LEU B C 1
ATOM 2190 O O . LEU B 1 105 ? -2.455 1.903 -17.562 1 87.69 105 LEU B O 1
ATOM 2194 N N . ASN B 1 106 ? -4.004 1 -18.75 1 84.06 106 ASN B N 1
ATOM 2195 C CA . ASN B 1 106 ? -4.602 2.244 -19.219 1 84.06 106 ASN B CA 1
ATOM 2196 C C . ASN B 1 106 ? -6 2.012 -19.797 1 84.06 106 ASN B C 1
ATOM 2198 O O . ASN B 1 106 ? -6.594 0.953 -19.578 1 84.06 106 ASN B O 1
ATOM 2202 N N . GLU B 1 107 ? -6.543 2.965 -20.484 1 83.44 107 GLU B N 1
ATOM 2203 C CA . GLU B 1 107 ? -7.934 2.924 -20.922 1 83.44 107 GLU B CA 1
ATOM 2204 C C . GLU B 1 107 ? -8.164 1.768 -21.891 1 83.44 107 GLU B C 1
ATOM 2206 O O . GLU B 1 107 ? -9.273 1.23 -21.984 1 83.44 107 GLU B O 1
ATOM 2211 N N . THR B 1 108 ? -7.152 1.291 -22.594 1 86.81 108 THR B N 1
ATOM 2212 C CA . THR B 1 108 ? -7.391 0.347 -23.672 1 86.81 108 THR B CA 1
ATOM 2213 C C . THR B 1 108 ? -6.652 -0.963 -23.422 1 86.81 108 THR B C 1
ATOM 2215 O O . THR B 1 108 ? -6.871 -1.951 -24.125 1 86.81 108 THR B O 1
ATOM 2218 N N . GLU B 1 109 ? -5.82 -0.938 -22.453 1 91.06 109 GLU B N 1
ATOM 2219 C CA . GLU B 1 109 ? -4.957 -2.104 -22.266 1 91.06 109 GLU B CA 1
ATOM 2220 C C . GLU B 1 109 ? -5.031 -2.639 -20.844 1 91.06 109 GLU B C 1
ATOM 2222 O O . GLU B 1 109 ? -5.16 -1.867 -19.891 1 91.06 109 GLU B O 1
ATOM 2227 N N . SER B 1 110 ? -5.004 -3.975 -20.766 1 93.38 110 SER B N 1
ATOM 2228 C CA . SER B 1 110 ? -4.922 -4.648 -19.484 1 93.38 110 SER B CA 1
ATOM 2229 C C . SER B 1 110 ? -3.861 -5.742 -19.484 1 93.38 110 SER B C 1
ATOM 2231 O O . SER B 1 110 ? -3.355 -6.113 -20.547 1 93.38 110 SER B O 1
ATOM 2233 N N . PHE B 1 111 ? -3.451 -6.09 -18.344 1 94.12 111 PHE B N 1
ATOM 2234 C CA . PHE B 1 111 ? -2.469 -7.145 -18.125 1 94.12 111 PHE B CA 1
ATOM 2235 C C . PHE B 1 111 ? -3.035 -8.227 -17.219 1 94.12 111 PHE B C 1
ATOM 2237 O O . PHE B 1 111 ? -3.721 -7.93 -16.234 1 94.12 111 PHE B O 1
ATOM 2244 N N . ILE B 1 112 ? -2.818 -9.5 -17.656 1 96.25 112 ILE B N 1
ATOM 2245 C CA . ILE B 1 112 ? -3.334 -10.609 -16.859 1 96.25 112 ILE B CA 1
ATOM 2246 C C . ILE B 1 112 ? -2.189 -11.547 -16.484 1 96.25 112 ILE B C 1
ATOM 2248 O O . ILE B 1 112 ? -1.32 -11.844 -17.297 1 96.25 112 ILE B O 1
ATOM 2252 N N . THR B 1 113 ? -2.127 -11.977 -15.25 1 96.56 113 THR B N 1
ATOM 2253 C CA . THR B 1 113 ? -1.146 -12.961 -14.797 1 96.56 113 THR B CA 1
ATOM 2254 C C . THR B 1 113 ? -1.767 -13.914 -13.781 1 96.56 113 THR B C 1
ATOM 2256 O O . THR B 1 113 ? -2.855 -13.656 -13.258 1 96.56 113 THR B O 1
ATOM 2259 N N . GLU B 1 114 ? -1.059 -14.992 -13.484 1 96.06 114 GLU B N 1
ATOM 2260 C CA . GLU B 1 114 ? -1.537 -15.992 -12.531 1 96.06 114 GLU B CA 1
ATOM 2261 C C . GLU B 1 114 ? -1.235 -15.578 -11.094 1 96.06 114 GLU B C 1
ATOM 2263 O O . GLU B 1 114 ? -0.236 -14.906 -10.836 1 96.06 114 GLU B O 1
ATOM 2268 N N . THR B 1 115 ? -2.09 -16 -10.203 1 96.44 115 THR B N 1
ATOM 2269 C CA . THR B 1 115 ? -1.923 -15.859 -8.766 1 96.44 115 THR B CA 1
ATOM 2270 C C . THR B 1 115 ? -2.734 -16.922 -8.023 1 96.44 115 THR B C 1
ATOM 2272 O O . THR B 1 115 ? -3.121 -17.938 -8.602 1 96.44 115 THR B O 1
ATOM 2275 N N . ASN B 1 116 ? -2.822 -16.828 -6.746 1 96.06 116 ASN B N 1
ATOM 2276 C CA . ASN B 1 116 ? -3.66 -17.719 -5.941 1 96.06 116 ASN B CA 1
ATOM 2277 C C . ASN B 1 116 ? -4.266 -16.984 -4.75 1 96.06 116 ASN B C 1
ATOM 2279 O O . ASN B 1 116 ? -3.865 -15.859 -4.434 1 96.06 116 ASN B O 1
ATOM 2283 N N . GLY B 1 117 ? -5.211 -17.578 -4.172 1 95.62 117 GLY B N 1
ATOM 2284 C CA . GLY B 1 117 ? -5.945 -16.938 -3.092 1 95.62 117 GLY B CA 1
ATOM 2285 C C . GLY B 1 117 ? -5.066 -16.578 -1.908 1 95.62 117 GLY B C 1
ATOM 2286 O O . GLY B 1 117 ? -5.27 -15.539 -1.273 1 95.62 117 GLY B O 1
ATOM 2287 N N . GLU B 1 118 ? -4.145 -17.375 -1.56 1 96.06 118 GLU B N 1
ATOM 2288 C CA . GLU B 1 118 ? -3.258 -17.125 -0.43 1 96.06 118 GLU B CA 1
ATOM 2289 C C . GLU B 1 118 ? -2.391 -15.891 -0.682 1 96.06 118 GLU B C 1
ATOM 2291 O O . GLU B 1 118 ? -2.229 -15.047 0.203 1 96.06 118 GLU B O 1
ATOM 2296 N N . ARG B 1 119 ? -1.9 -15.812 -1.86 1 96.94 119 ARG B N 1
ATOM 2297 C CA . ARG B 1 119 ? -1.082 -14.648 -2.207 1 96.94 119 ARG B CA 1
ATOM 2298 C C . ARG B 1 119 ? -1.909 -13.367 -2.186 1 96.94 119 ARG B C 1
ATOM 2300 O O . ARG B 1 119 ? -1.427 -12.32 -1.756 1 96.94 119 ARG B O 1
ATOM 2307 N N . GLU B 1 120 ? -3.109 -13.477 -2.643 1 97.5 120 GLU B N 1
ATOM 2308 C CA . GLU B 1 120 ? -3.961 -12.289 -2.688 1 97.5 120 GLU B CA 1
ATOM 2309 C C . GLU B 1 120 ? -4.402 -11.875 -1.289 1 97.5 120 GLU B C 1
ATOM 2311 O O . GLU B 1 120 ? -4.613 -10.688 -1.025 1 97.5 120 GLU B O 1
ATOM 2316 N N . LEU B 1 121 ? -4.465 -12.836 -0.432 1 97 121 LEU B N 1
ATOM 2317 C CA . LEU B 1 121 ? -4.688 -12.477 0.964 1 97 121 LEU B CA 1
ATOM 2318 C C . LEU B 1 121 ? -3.539 -11.625 1.495 1 97 121 LEU B C 1
ATOM 2320 O O . LEU B 1 121 ? -3.768 -10.633 2.188 1 97 121 LEU B O 1
ATOM 2324 N N . LEU B 1 122 ? -2.336 -11.969 1.147 1 96.62 122 LEU B N 1
ATOM 2325 C CA . LEU B 1 122 ? -1.175 -11.172 1.539 1 96.62 122 LEU B CA 1
ATOM 2326 C C . LEU B 1 122 ? -1.24 -9.773 0.933 1 96.62 122 LEU B C 1
ATOM 2328 O O . LEU B 1 122 ? -0.939 -8.789 1.607 1 96.62 122 LEU B O 1
ATOM 2332 N N . PHE B 1 123 ? -1.686 -9.781 -0.277 1 97.38 123 PHE B N 1
ATOM 2333 C CA . PHE B 1 123 ? -1.779 -8.492 -0.964 1 97.38 123 PHE B CA 1
ATOM 2334 C C . PHE B 1 123 ? -2.795 -7.586 -0.281 1 97.38 123 PHE B C 1
ATOM 2336 O O . PHE B 1 123 ? -2.518 -6.414 -0.032 1 97.38 123 PHE B O 1
ATOM 2343 N N . VAL B 1 124 ? -3.943 -8.125 0.013 1 97.38 124 VAL B N 1
ATOM 2344 C CA . VAL B 1 124 ? -5.004 -7.32 0.602 1 97.38 124 VAL B CA 1
ATOM 2345 C C . VAL B 1 124 ? -4.605 -6.883 2.008 1 97.38 124 VAL B C 1
ATOM 2347 O O . VAL B 1 124 ? -4.945 -5.781 2.445 1 97.38 124 VAL B O 1
ATOM 2350 N N . LEU B 1 125 ? -3.895 -7.723 2.699 1 95.88 125 LEU B N 1
ATOM 2351 C CA . LEU B 1 125 ? -3.377 -7.34 4.008 1 95.88 125 LEU B CA 1
ATOM 2352 C C . LEU B 1 125 ? -2.449 -6.133 3.895 1 95.88 125 LEU B C 1
ATOM 2354 O O . LEU B 1 125 ? -2.629 -5.137 4.598 1 95.88 125 LEU B O 1
ATOM 2358 N N . ASP B 1 126 ? -1.513 -6.223 3.016 1 94.5 126 ASP B N 1
ATOM 2359 C CA . ASP B 1 126 ? -0.564 -5.133 2.803 1 94.5 126 ASP B CA 1
ATOM 2360 C C . ASP B 1 126 ? -1.283 -3.852 2.385 1 94.5 126 ASP B C 1
ATOM 2362 O O . ASP B 1 126 ? -1.011 -2.777 2.924 1 94.5 126 ASP B O 1
ATOM 2366 N N . HIS B 1 127 ? -2.172 -4.039 1.438 1 95.94 127 HIS B N 1
ATOM 2367 C CA . HIS B 1 127 ? -2.971 -2.924 0.943 1 95.94 127 HIS B CA 1
ATOM 2368 C C . HIS B 1 127 ? -3.742 -2.254 2.076 1 95.94 127 HIS B C 1
ATOM 2370 O O . HIS B 1 127 ? -3.715 -1.028 2.211 1 95.94 127 HIS B O 1
ATOM 2376 N N . MET B 1 128 ? -4.363 -3.045 2.871 1 95.75 128 MET B N 1
ATOM 2377 C CA . MET B 1 128 ? -5.125 -2.549 4.016 1 95.75 128 MET B CA 1
ATOM 2378 C C . MET B 1 128 ? -4.227 -1.771 4.973 1 95.75 128 MET B C 1
ATOM 2380 O O . MET B 1 128 ? -4.59 -0.685 5.426 1 95.75 128 MET B O 1
ATOM 2384 N N . ILE B 1 129 ? -3.086 -2.25 5.273 1 93.12 129 ILE B N 1
ATOM 2385 C CA . ILE B 1 129 ? -2.156 -1.614 6.199 1 93.12 129 ILE B CA 1
ATOM 2386 C C . ILE B 1 129 ? -1.746 -0.246 5.66 1 93.12 129 ILE B C 1
ATOM 2388 O O . ILE B 1 129 ? -1.654 0.725 6.414 1 93.12 129 ILE B O 1
ATOM 2392 N N . HIS B 1 130 ? -1.536 -0.122 4.34 1 92.81 130 HIS B N 1
ATOM 2393 C CA . HIS B 1 130 ? -1.188 1.159 3.734 1 92.81 130 HIS B CA 1
ATOM 2394 C C . HIS B 1 130 ? -2.316 2.172 3.9 1 92.81 130 HIS B C 1
ATOM 2396 O O . HIS B 1 130 ? -2.066 3.34 4.207 1 92.81 130 HIS B O 1
ATOM 2402 N N . HIS B 1 131 ? -3.529 1.751 3.711 1 93.69 131 HIS B N 1
ATOM 2403 C CA . HIS B 1 131 ? -4.648 2.668 3.881 1 93.69 131 HIS B CA 1
ATOM 2404 C C . HIS B 1 131 ? -4.855 3.021 5.352 1 93.69 131 HIS B C 1
ATOM 2406 O O . HIS B 1 131 ? -5.242 4.145 5.676 1 93.69 131 HIS B O 1
ATOM 2412 N N . MET B 1 132 ? -4.566 2.072 6.254 1 92.56 132 MET B N 1
ATOM 2413 C CA . MET B 1 132 ? -4.605 2.371 7.684 1 92.56 132 MET B CA 1
ATOM 2414 C C . MET B 1 132 ? -3.543 3.4 8.055 1 92.56 132 MET B C 1
ATOM 2416 O O . MET B 1 132 ? -3.777 4.266 8.898 1 92.56 132 MET B O 1
ATOM 2420 N N . ALA B 1 133 ? -2.414 3.299 7.418 1 89.19 133 ALA B N 1
ATOM 2421 C CA . ALA B 1 133 ? -1.36 4.285 7.645 1 89.19 133 ALA B CA 1
ATOM 2422 C C . ALA B 1 133 ? -1.818 5.684 7.238 1 89.19 133 ALA B C 1
ATOM 2424 O O . ALA B 1 133 ? -1.551 6.66 7.945 1 89.19 133 ALA B O 1
ATOM 2425 N N . LEU B 1 134 ? -2.518 5.77 6.148 1 89.5 134 LEU B N 1
ATOM 2426 C CA . LEU B 1 134 ? -3.035 7.051 5.68 1 89.5 134 LEU B CA 1
ATOM 2427 C C . LEU B 1 134 ? -4.094 7.59 6.637 1 89.5 134 LEU B C 1
ATOM 2429 O O . LEU B 1 134 ? -4.098 8.781 6.957 1 89.5 134 LEU B O 1
ATOM 2433 N N . ILE B 1 135 ? -4.914 6.727 7.07 1 92 135 ILE B N 1
ATOM 2434 C CA . ILE B 1 135 ? -5.938 7.117 8.031 1 92 135 ILE B CA 1
ATOM 2435 C C . ILE B 1 135 ? -5.281 7.602 9.32 1 92 135 ILE B C 1
ATOM 2437 O O . ILE B 1 135 ? -5.715 8.594 9.914 1 92 135 ILE B O 1
ATOM 2441 N N . ARG B 1 136 ? -4.258 6.906 9.734 1 90.56 136 ARG B N 1
ATOM 2442 C CA . ARG B 1 136 ? -3.527 7.293 10.938 1 90.56 136 ARG B CA 1
ATOM 2443 C C . ARG B 1 136 ? -3.023 8.727 10.828 1 90.56 136 ARG B C 1
ATOM 2445 O O . ARG B 1 136 ? -3.1 9.492 11.797 1 90.56 136 ARG B O 1
ATOM 2452 N N . ILE B 1 137 ? -2.512 9.102 9.727 1 87.19 137 ILE B N 1
ATOM 2453 C CA . ILE B 1 137 ? -2 10.453 9.516 1 87.19 137 ILE B CA 1
ATOM 2454 C C . ILE B 1 137 ? -3.107 11.469 9.773 1 87.19 137 ILE B C 1
ATOM 2456 O O . ILE B 1 137 ? -2.904 12.453 10.492 1 87.19 137 ILE B O 1
ATOM 2460 N N . ALA B 1 138 ? -4.25 11.203 9.203 1 87.88 138 ALA B N 1
ATOM 2461 C CA . ALA B 1 138 ? -5.379 12.109 9.391 1 87.88 138 ALA B CA 1
ATOM 2462 C C . ALA B 1 138 ? -5.82 12.148 10.852 1 87.88 138 ALA B C 1
ATOM 2464 O O . ALA B 1 138 ? -6.055 13.219 11.406 1 87.88 138 ALA B O 1
ATOM 2465 N N . MET B 1 139 ? -5.875 11 11.422 1 89.94 139 MET B N 1
ATOM 2466 C CA . MET B 1 139 ? -6.359 10.883 12.797 1 89.94 139 MET B CA 1
ATOM 2467 C C . MET B 1 139 ? -5.418 11.578 13.773 1 89.94 139 MET B C 1
ATOM 2469 O O . MET B 1 139 ? -5.859 12.328 14.648 1 89.94 139 MET B O 1
ATOM 2473 N N . GLU B 1 140 ? -4.188 11.375 13.625 1 87.31 140 GLU B N 1
ATOM 2474 C CA . GLU B 1 140 ? -3.193 11.938 14.531 1 87.31 140 GLU B CA 1
ATOM 2475 C C . GLU B 1 140 ? -3.121 13.453 14.398 1 87.31 140 GLU B C 1
ATOM 2477 O O . GLU B 1 140 ? -2.785 14.148 15.359 1 87.31 140 GLU B O 1
ATOM 2482 N N . ASN B 1 141 ? -3.525 13.945 13.273 1 84.56 141 ASN B N 1
ATOM 2483 C CA . ASN B 1 141 ? -3.393 15.383 13.047 1 84.56 141 ASN B CA 1
ATOM 2484 C C . ASN B 1 141 ? -4.707 16.109 13.305 1 84.56 141 ASN B C 1
ATOM 2486 O O . ASN B 1 141 ? -4.711 17.297 13.633 1 84.56 141 ASN B O 1
ATOM 2490 N N . LYS B 1 142 ? -5.805 15.406 13.258 1 87.94 142 LYS B N 1
ATOM 2491 C CA . LYS B 1 142 ? -7.09 16.094 13.352 1 87.94 142 LYS B CA 1
ATOM 2492 C C . LYS B 1 142 ? -7.879 15.609 14.57 1 87.94 142 LYS B C 1
ATOM 2494 O O . LYS B 1 142 ? -8.727 16.328 15.094 1 87.94 142 LYS B O 1
ATOM 2499 N N . PHE B 1 143 ? -7.625 14.406 14.906 1 88.94 143 PHE B N 1
ATOM 2500 C CA . PHE B 1 143 ? -8.414 13.812 15.984 1 88.94 143 PHE B CA 1
ATOM 2501 C C . PHE B 1 143 ? -7.516 13.305 17.094 1 88.94 143 PHE B C 1
ATOM 2503 O O . PHE B 1 143 ? -7.625 12.148 17.516 1 88.94 143 PHE B O 1
ATOM 2510 N N . GLN B 1 144 ? -6.812 14.141 17.656 1 84.69 144 GLN B N 1
ATOM 2511 C CA . GLN B 1 144 ? -5.766 13.812 18.609 1 84.69 144 GLN B CA 1
ATOM 2512 C C . GLN B 1 144 ? -6.352 13.234 19.891 1 84.69 144 GLN B C 1
ATOM 2514 O O . GLN B 1 144 ? -5.641 12.602 20.688 1 84.69 144 GLN B O 1
ATOM 2519 N N . TRP B 1 145 ? -7.648 13.336 20.031 1 85.88 145 TRP B N 1
ATOM 2520 C CA . TRP B 1 145 ? -8.281 12.82 21.234 1 85.88 145 TRP B CA 1
ATOM 2521 C C . TRP B 1 145 ? -8.578 11.328 21.109 1 85.88 145 TRP B C 1
ATOM 2523 O O . TRP B 1 145 ? -8.875 10.656 22.094 1 85.88 145 TRP B O 1
ATOM 2533 N N . ILE B 1 146 ? -8.453 10.852 19.922 1 87.75 146 ILE B N 1
ATOM 2534 C CA . ILE B 1 146 ? -8.672 9.43 19.688 1 87.75 146 ILE B CA 1
ATOM 2535 C C . ILE B 1 146 ? -7.344 8.68 19.797 1 87.75 146 ILE B C 1
ATOM 2537 O O . ILE B 1 146 ? -6.379 9.008 19.094 1 87.75 146 ILE B O 1
ATOM 2541 N N . PHE B 1 147 ? -7.332 7.699 20.641 1 87 147 PHE B N 1
ATOM 2542 C CA . PHE B 1 147 ? -6.141 6.883 20.844 1 87 147 PHE B CA 1
ATOM 2543 C C . PHE B 1 147 ? -6.031 5.816 19.766 1 87 147 PHE B C 1
ATOM 2545 O O . PHE B 1 147 ? -6.969 5.043 19.547 1 87 147 PHE B O 1
ATOM 2552 N N . LEU B 1 148 ? -4.914 5.836 19.094 1 89.12 148 LEU B N 1
ATOM 2553 C CA . LEU B 1 148 ? -4.641 4.797 18.109 1 89.12 148 LEU B CA 1
ATOM 2554 C C . LEU B 1 148 ? -3.631 3.789 18.641 1 89.12 148 LEU B C 1
ATOM 2556 O O . LEU B 1 148 ? -2.619 4.176 19.234 1 89.12 148 LEU B O 1
ATOM 2560 N N . PRO B 1 149 ? -3.904 2.498 18.438 1 88.06 149 PRO B N 1
ATOM 2561 C CA . PRO B 1 149 ? -2.879 1.51 18.781 1 88.06 149 PRO B CA 1
ATOM 2562 C C . PRO B 1 149 ? -1.541 1.786 18.094 1 88.06 149 PRO B C 1
ATOM 2564 O O . PRO B 1 149 ? -1.511 2.248 16.953 1 88.06 149 PRO B O 1
ATOM 2567 N N . ALA B 1 150 ? -0.454 1.389 18.797 1 82.12 150 ALA B N 1
ATOM 2568 C CA . ALA B 1 150 ? 0.896 1.684 18.328 1 82.12 150 ALA B CA 1
ATOM 2569 C C . ALA B 1 150 ? 1.174 0.992 16.984 1 82.12 150 ALA B C 1
ATOM 2571 O O . ALA B 1 150 ? 1.918 1.514 16.156 1 82.12 150 ALA B O 1
ATOM 2572 N N . ASP B 1 151 ? 0.465 -0.067 16.766 1 81.44 151 ASP B N 1
ATOM 2573 C CA . ASP B 1 151 ? 0.787 -0.863 15.594 1 81.44 151 ASP B CA 1
ATOM 2574 C C . ASP B 1 151 ? -0.21 -0.605 14.461 1 81.44 151 ASP B C 1
ATOM 2576 O O . ASP B 1 151 ? -0.137 -1.234 13.406 1 81.44 151 ASP B O 1
ATOM 2580 N N . PHE B 1 152 ? -1.097 0.355 14.727 1 86.31 152 PHE B N 1
ATOM 2581 C CA . PHE B 1 152 ? -2.076 0.692 13.703 1 86.31 152 PHE B CA 1
ATOM 2582 C C . PHE B 1 152 ? -1.394 1.3 12.477 1 86.31 152 PHE B C 1
ATOM 2584 O O . PHE B 1 152 ? -0.714 2.322 12.586 1 86.31 152 PHE B O 1
ATOM 2591 N N . GLY B 1 153 ? -1.489 0.628 11.352 1 84.06 153 GLY B N 1
ATOM 2592 C CA . GLY B 1 153 ? -0.938 1.146 10.109 1 84.06 153 GLY B CA 1
ATOM 2593 C C . GLY B 1 153 ? 0.478 0.671 9.836 1 84.06 153 GLY B C 1
ATOM 2594 O O . GLY B 1 153 ? 1.167 1.214 8.977 1 84.06 153 GLY B O 1
ATOM 2595 N N . TYR B 1 154 ? 0.925 -0.303 10.617 1 81.12 154 TYR B N 1
ATOM 2596 C CA . TYR B 1 154 ? 2.277 -0.821 10.438 1 81.12 154 TYR B CA 1
ATOM 2597 C C . TYR B 1 154 ? 2.264 -2.336 10.281 1 81.12 154 TYR B C 1
ATOM 2599 O O . TYR B 1 154 ? 1.438 -3.023 10.891 1 81.12 154 TYR B O 1
ATOM 2607 N N . THR B 1 155 ? 3.246 -2.758 9.492 1 73.19 155 THR B N 1
ATOM 2608 C CA . THR B 1 155 ? 3.408 -4.203 9.375 1 73.19 155 THR B CA 1
ATOM 2609 C C . THR B 1 155 ? 4.227 -4.746 10.547 1 73.19 155 THR B C 1
ATOM 2611 O O . THR B 1 155 ? 4.98 -4.008 11.18 1 73.19 155 THR B O 1
ATOM 2614 N N . PRO B 1 156 ? 4.043 -6.07 10.727 1 70.44 156 PRO B N 1
ATOM 2615 C CA . PRO B 1 156 ? 4.867 -6.676 11.773 1 70.44 156 PRO B CA 1
ATOM 2616 C C . PRO B 1 156 ? 6.363 -6.488 11.531 1 70.44 156 PRO B C 1
ATOM 2618 O O . PRO B 1 156 ? 7.117 -6.199 12.461 1 70.44 156 PRO B O 1
ATOM 2621 N N . SER B 1 157 ? 6.754 -6.625 10.312 1 70.44 157 SER B N 1
ATOM 2622 C CA . SER B 1 157 ? 8.172 -6.488 10 1 70.44 157 SER B CA 1
ATOM 2623 C C . SER B 1 157 ? 8.664 -5.074 10.281 1 70.44 157 SER B C 1
ATOM 2625 O O . SER B 1 157 ? 9.781 -4.887 10.773 1 70.44 157 SER B O 1
ATOM 2627 N N . THR B 1 158 ? 7.832 -4.055 10.031 1 71.69 158 THR B N 1
ATOM 2628 C CA . THR B 1 158 ? 8.172 -2.67 10.352 1 71.69 158 THR B CA 1
ATOM 2629 C C . THR B 1 158 ? 8.281 -2.471 11.859 1 71.69 158 THR B C 1
ATOM 2631 O O . THR B 1 158 ? 9.219 -1.824 12.336 1 71.69 158 THR B O 1
ATOM 2634 N N . LEU B 1 159 ? 7.41 -3.158 12.555 1 71.88 159 LEU B N 1
ATOM 2635 C CA . LEU B 1 159 ? 7.406 -3.029 14.016 1 71.88 159 LEU B CA 1
ATOM 2636 C C . LEU B 1 159 ? 8.617 -3.727 14.625 1 71.88 159 LEU B C 1
ATOM 2638 O O . LEU B 1 159 ? 9.234 -3.209 15.562 1 71.88 159 LEU B O 1
ATOM 2642 N N . ILE B 1 160 ? 8.914 -4.848 14.07 1 69 160 ILE B N 1
ATOM 2643 C CA . ILE B 1 160 ? 10.078 -5.598 14.531 1 69 160 ILE B CA 1
ATOM 2644 C C . ILE B 1 160 ? 11.344 -4.789 14.266 1 69 160 ILE B C 1
ATOM 2646 O O . ILE B 1 160 ? 12.211 -4.676 15.141 1 69 160 ILE B O 1
ATOM 2650 N N . ALA B 1 161 ? 11.477 -4.152 13.125 1 69.19 161 ALA B N 1
ATOM 2651 C CA . ALA B 1 161 ? 12.641 -3.361 12.75 1 69.19 161 ALA B CA 1
ATOM 2652 C C . ALA B 1 161 ? 12.781 -2.131 13.641 1 69.19 161 ALA B C 1
ATOM 2654 O O . ALA B 1 161 ? 13.891 -1.729 13.992 1 69.19 161 ALA B O 1
ATOM 2655 N N . ARG B 1 162 ? 11.688 -1.595 14.055 1 70.44 162 ARG B N 1
ATOM 2656 C CA . ARG B 1 162 ? 11.672 -0.402 14.898 1 70.44 162 ARG B CA 1
ATOM 2657 C C . ARG B 1 162 ? 12.055 -0.742 16.328 1 70.44 162 ARG B C 1
ATOM 2659 O O . ARG B 1 162 ? 12.453 0.137 17.109 1 70.44 162 ARG B O 1
ATOM 2666 N N . SER B 1 163 ? 11.766 -1.986 16.656 1 66.25 163 SER B N 1
ATOM 2667 C CA . SER B 1 163 ? 12.039 -2.406 18.031 1 66.25 163 SER B CA 1
ATOM 2668 C C . SER B 1 163 ? 13.508 -2.748 18.219 1 66.25 163 SER B C 1
ATOM 2670 O O . SER B 1 163 ? 13.984 -2.84 19.359 1 66.25 163 SER B O 1
ATOM 2672 N N . VAL B 1 164 ? 14.219 -3.084 17.062 1 55.72 164 VAL B N 1
ATOM 2673 C CA . VAL B 1 164 ? 15.641 -3.387 17.172 1 55.72 164 VAL B CA 1
ATOM 2674 C C . VAL B 1 164 ? 16.438 -2.09 17.312 1 55.72 164 VAL B C 1
ATOM 2676 O O . VAL B 1 164 ? 16.312 -1.19 16.469 1 55.72 164 VAL B O 1
ATOM 2679 N N . PRO B 1 165 ? 16.969 -1.817 18.547 1 45.88 165 PRO B N 1
ATOM 2680 C CA . PRO B 1 165 ? 17.781 -0.623 18.781 1 45.88 165 PRO B CA 1
ATOM 2681 C C . PRO B 1 165 ? 18.844 -0.41 17.703 1 45.88 165 PRO B C 1
ATOM 2683 O O . PRO B 1 165 ? 19.516 -1.36 17.297 1 45.88 165 PRO B O 1
ATOM 2686 N N . ARG B 1 166 ? 18.703 0.678 16.906 1 38.5 166 ARG B N 1
ATOM 2687 C CA . ARG B 1 166 ? 19.812 0.998 16.016 1 38.5 166 ARG B CA 1
ATOM 2688 C C . ARG B 1 166 ? 21.078 1.295 16.797 1 38.5 166 ARG B C 1
ATOM 2690 O O . ARG B 1 166 ? 21.016 1.77 17.938 1 38.5 166 ARG B O 1
#

Secondary structure (DSSP, 8-state):
-HHHHHHHHHHHHHHHHHHTS-HHHHH-EEGGGTTEEHHHHHHHHHHHHHHHHT--TT-EE-STT----THHHH-HHHHHHHHHHHHHHHHT----S-EEEEEE-SSS-EEEEEE-HHHHHHHHHHHHHHHHHHHHHHHHHH-TTS---TTTT--HHHHHHHHS--/-HHHHHHHHHHHHHHHHHTTS-HHHHH-EEGGGTTEEHHHHHHHHHHHHHHHHT--TT-EE-STTPPP-THHHH-HHHHHHHHHHHHHHHHT----SSEEEEEE-SSS-EEEEEE-HHHHHHHHHHHHHHHHHHHHHHHHHH-TTS---TTTT--HHHHHHHHS--

Foldseek 3Di:
DVLLVLLLVLLVLVLVLLVVDDLCQQQDFDVLLVRGGVQVLLQLLLQLLVQLLPDDAAEEGESPPTDRDCCSRRPSVVVSVSSVVSSVSSVPGDKAAKYKYWDDPDDPDIDIDIDISVVSSVVSSLSSLQSQLSVVSVCVVPPVVRDHDPCGSHDPVRVVVVPPDD/DVLLVLLLVLLVLVLVLLVVDDLCQQQDFDVLLVRGGVQVLLQLLLQLLVQLLPDDAAEEGESPPTDGDCCSRRPSVVVSVSSVVSNVSSVPGDKAAKYKYWDDPDDPDIDIDIDISVVSSVVSSLSSLQSQLSVVSVCVVPPVVRDHDPCGSHDPVRVVVVPPDD

Radius of gyration: 18.95 Å; Cα contacts (8 Å, |Δi|>4): 488; chains: 2; bounding box: 46×48×45 Å

Sequence (332 aa):
MKINHQIISQLRVLGTILGELKEEEFVEKDSLLCGSSIGQHVRHTLEFIECLINSKEGEILSYDDRKRNLTLESSLSFARETLEKTELDLSDYIPSGKIRIKHILNETESFITETNGERELLFVLDHMIHHMALIRIAMENKFQWIFLPADFGYTPSTLIARSVPRMKINHQIISQLRVLGTILGELKEEEFVEKDSLLCGSSIGQHVRHTLEFIECLINSKEGEILSYDDRKRNLTLESSLSFARETLEKTELDLSDYIPSGKIRIKHILNETESFITETNGERELLFVLDHMIHHMALIRIAMENKFQWIFLPADFGYTPSTLIARSVPR

Solvent-accessible surface area (backbone atoms only — not comparable to full-atom values): 18178 Å² total; per-residue (Å²): 112,75,65,49,51,53,44,39,53,52,49,50,54,50,47,54,55,55,69,76,52,52,61,70,63,32,48,39,62,32,70,72,50,74,59,36,23,54,16,49,48,50,27,54,44,52,40,48,51,49,49,56,71,70,51,49,71,78,36,75,39,39,73,70,72,46,77,83,60,67,57,33,25,69,30,60,69,54,30,49,52,47,49,53,50,49,41,55,52,46,74,70,56,74,65,37,77,48,28,32,38,42,44,64,69,50,99,88,41,70,46,75,45,63,44,24,31,63,43,48,50,54,48,49,42,53,53,41,32,55,45,37,34,50,45,43,38,40,36,65,72,71,37,68,86,58,86,71,65,93,59,64,38,52,51,59,56,58,52,53,57,70,66,49,81,126,108,76,66,48,51,54,44,40,53,52,49,49,54,49,47,55,55,54,69,74,52,52,60,69,62,33,49,39,62,30,70,71,52,75,60,37,23,55,15,49,46,51,29,54,44,51,40,48,52,50,50,56,71,69,50,48,71,77,36,75,38,39,75,69,71,45,77,82,61,67,56,34,26,69,29,59,68,55,31,49,51,48,50,55,51,49,42,55,52,46,73,71,56,74,67,38,75,50,29,33,39,41,45,64,68,51,100,88,42,70,45,75,45,64,42,23,32,63,44,49,51,52,47,49,40,53,53,40,33,55,46,38,34,50,44,45,38,40,37,65,73,72,38,68,84,58,86,71,64,92,58,64,37,52,50,59,55,58,50,53,56,69,66,49,81,128

Nearest PDB structures (foldseek):
  2nsf-assembly1_A  TM=6.203E-01  e=8.479E-01  Corynebacterium glutamicum
  2nsg-assembly1_A  TM=5.687E-01  e=7.564E-01  Corynebacterium glutamicum
  8f5v-assembly1_B  TM=5.527E-01  e=1.885E+00  Mycobacterium tuberculosis
  2wii-assembly3_B  TM=2.941E-01  e=5.900E+00  Homo sapiens
  2nsf-assembly1_A  TM=5.758E-01  e=9.931E-01  Corynebacterium glutamicum

pLDDT: mean 91.04, std 9.34, range [38.5, 98.62]

Organism: NCBI:txid2484901